Protein AF-A0A4Z1L6R3-F1 (afdb_monomer)

Secondary structure (DSSP, 8-state):
----EEEEEESS-SHHHHHHHHHHHHHTTSS----EEEEEEETTEEEEEEE--SS--BEETTS-S---TTTTTSS----BSSHHHHHHHHHHGGGTTS---TT---SSGGGS-SSS-EEEE-S---GGGEEE-SSSS--EEEE---TT-EEEETTHHHHHHHHHSPTT-HIIIIIGGGTS---HHHHHHHHHHHHHHT--

InterPro domains:
  IPR011009 Protein kinase-like domain superfamily [SSF56112] (15-168)

Foldseek 3Di:
DDDQKAKEKDLPPDPVLVVLQVCCVPVPPVQDAWAWPDWDDDPSIIITITGRDPQFFFAANRQAFQQQLLPNPFPTDGGHNFQQVVLVVLLCGLPPPDDDDPPDDRPCSVVRDRDADWDKALNAPDPVQWDWDPDVVIDTDHGYHSSNIHIHGLCRNLLSNCVPDDVVDCCNPPPCVVPGPHPPVNSVVVNVSSVSNVRD

Sequence (200 aa):
MSINLMIRASDLPDAEAQCLWIIRKNLGDEVPVPEIYGWRVDGDYVFIYMELPQDPFIGSLSRGHLSDIIIESQPPGGLFAIIKQFSECFSSLPWLGFTLASNFKDPWREYLPDDGSIKPTPGDLYRGNIIVSPTTPPRALAIIDWAHCGWFPDYWEYCKAAHTCLYGGKWLNKWFPKFLTPWVEVHGIFAEYTYGMGAF

Structure (mmCIF, N/CA/C/O backbone):
data_AF-A0A4Z1L6R3-F1
#
_entry.id   AF-A0A4Z1L6R3-F1
#
loop_
_atom_site.group_PDB
_atom_site.id
_atom_site.type_symbol
_atom_site.label_atom_id
_atom_site.label_alt_id
_atom_site.label_comp_id
_atom_site.label_asym_id
_atom_site.label_entity_id
_atom_site.label_seq_id
_atom_site.pdbx_PDB_ins_code
_atom_site.Cartn_x
_atom_site.Cartn_y
_atom_site.Cartn_z
_atom_site.occupancy
_atom_site.B_iso_or_equiv
_atom_site.auth_seq_id
_atom_site.auth_comp_id
_atom_site.auth_asym_id
_atom_site.auth_atom_id
_atom_site.pdbx_PDB_model_num
ATOM 1 N N . MET A 1 1 ? 3.637 0.517 25.880 1.00 24.59 1 MET A N 1
ATOM 2 C CA . MET A 1 1 ? 3.046 -0.823 25.702 1.00 24.59 1 MET A CA 1
ATOM 3 C C . MET A 1 1 ? 2.607 -0.885 24.252 1.00 24.59 1 MET A C 1
ATOM 5 O O . MET A 1 1 ? 1.618 -0.252 23.906 1.00 24.59 1 MET A O 1
ATOM 9 N N . SER A 1 2 ? 3.434 -1.462 23.386 1.00 31.36 2 SER A N 1
ATOM 10 C CA . SER A 1 2 ? 3.123 -1.584 21.960 1.00 31.36 2 SER A CA 1
ATOM 11 C C . SER A 1 2 ? 2.082 -2.689 21.818 1.00 31.36 2 SER A C 1
ATOM 13 O O . SER A 1 2 ? 2.294 -3.793 22.313 1.00 31.36 2 SER A O 1
ATOM 15 N N . ILE A 1 3 ? 0.919 -2.372 21.257 1.00 34.56 3 ILE A N 1
ATOM 16 C CA . ILE A 1 3 ? -0.122 -3.367 21.001 1.00 34.56 3 ILE A CA 1
ATOM 17 C C . ILE A 1 3 ? 0.323 -4.135 19.749 1.00 34.56 3 ILE A C 1
ATOM 19 O O . ILE A 1 3 ? 0.199 -3.621 18.645 1.00 34.56 3 ILE A O 1
ATOM 23 N N . ASN A 1 4 ? 0.876 -5.339 19.928 1.00 53.78 4 ASN A N 1
ATOM 24 C CA . ASN A 1 4 ? 1.293 -6.252 18.847 1.00 53.78 4 ASN A CA 1
ATOM 25 C C . ASN A 1 4 ? 0.109 -7.090 18.316 1.00 53.78 4 ASN A C 1
ATOM 27 O O . ASN A 1 4 ? 0.273 -8.264 18.002 1.00 53.78 4 ASN A O 1
ATOM 31 N N . LEU A 1 5 ? -1.097 -6.513 18.293 1.00 47.38 5 LEU A N 1
ATOM 32 C CA . LEU A 1 5 ? -2.336 -7.203 17.939 1.00 47.38 5 LEU A CA 1
ATOM 33 C C . LEU A 1 5 ? -2.928 -6.585 16.677 1.00 47.38 5 LEU A C 1
ATOM 35 O O . LEU A 1 5 ? -3.283 -5.405 16.679 1.00 47.38 5 LEU A O 1
ATOM 39 N N . MET A 1 6 ? -3.079 -7.394 15.634 1.00 61.78 6 MET A N 1
ATOM 40 C CA . MET A 1 6 ? -3.745 -7.002 14.394 1.00 61.78 6 MET A CA 1
ATOM 41 C C . MET A 1 6 ? -5.110 -7.683 14.271 1.00 61.78 6 MET A C 1
ATOM 43 O O . MET A 1 6 ? -5.266 -8.817 14.723 1.00 61.78 6 MET A O 1
ATOM 47 N N . ILE A 1 7 ? -6.088 -6.983 13.680 1.00 55.09 7 ILE A N 1
ATOM 48 C CA . ILE A 1 7 ? -7.457 -7.471 13.468 1.00 55.09 7 ILE A CA 1
ATOM 49 C C . ILE A 1 7 ? -7.789 -7.383 11.980 1.00 55.09 7 ILE A C 1
ATOM 51 O O . ILE A 1 7 ? -7.945 -6.282 11.462 1.00 55.09 7 ILE A O 1
ATOM 55 N N . ARG A 1 8 ? -7.950 -8.522 11.301 1.00 62.84 8 ARG A N 1
ATOM 56 C CA . ARG A 1 8 ? -8.383 -8.563 9.893 1.00 62.84 8 ARG A CA 1
ATOM 57 C C . ARG A 1 8 ? -9.828 -9.027 9.779 1.00 62.84 8 ARG A C 1
ATOM 59 O O . ARG A 1 8 ? -10.172 -10.025 10.403 1.00 62.84 8 ARG A O 1
ATOM 66 N N . ALA A 1 9 ? -10.624 -8.309 8.984 1.00 53.28 9 ALA A N 1
ATOM 67 C CA . ALA A 1 9 ? -11.939 -8.740 8.514 1.00 53.28 9 ALA A CA 1
ATOM 68 C C . ALA A 1 9 ? -11.778 -9.414 7.139 1.00 53.28 9 ALA A C 1
ATOM 70 O O . ALA A 1 9 ? -11.001 -8.930 6.317 1.00 53.28 9 ALA A O 1
ATOM 71 N N . SER A 1 10 ? -12.441 -10.549 6.924 1.00 56.38 10 SER A N 1
ATOM 72 C CA . SER A 1 10 ? -12.326 -11.376 5.715 1.00 56.38 10 SER A CA 1
ATOM 73 C C . SER A 1 10 ? -13.699 -11.895 5.292 1.00 56.38 10 SER A C 1
ATOM 75 O O . SER A 1 10 ? -14.422 -12.412 6.145 1.00 56.38 10 SER A O 1
ATOM 77 N N . ASP A 1 11 ? -13.997 -11.815 3.989 1.00 51.59 11 ASP A N 1
ATOM 78 C CA . ASP A 1 11 ? -15.176 -12.429 3.351 1.00 51.59 11 ASP A CA 1
ATOM 79 C C . ASP A 1 11 ? -14.989 -13.934 3.105 1.00 51.59 11 ASP A C 1
ATOM 81 O O . ASP A 1 11 ? -15.952 -14.661 2.862 1.00 51.59 11 ASP A O 1
ATOM 85 N N . LEU A 1 12 ? -13.742 -14.424 3.151 1.00 54.41 12 LEU A N 1
ATOM 86 C CA . LEU A 1 12 ? -13.460 -15.855 3.156 1.00 54.41 12 LEU A CA 1
ATOM 87 C C . LEU A 1 12 ? -13.707 -16.370 4.578 1.00 54.41 12 LEU A C 1
ATOM 89 O O . LEU A 1 12 ? -12.96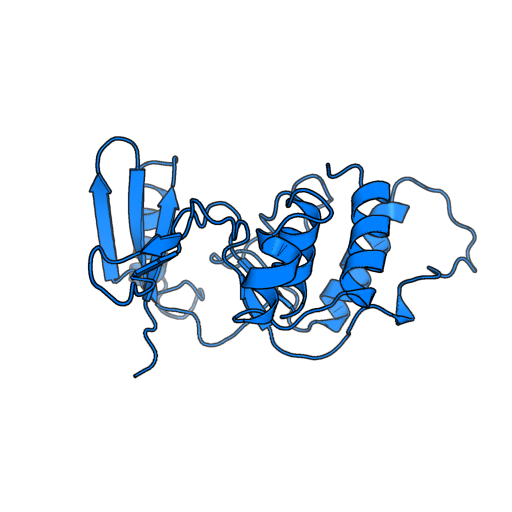5 -15.992 5.498 1.00 54.41 12 LEU A O 1
ATOM 93 N N . PRO A 1 13 ? -14.737 -17.206 4.786 1.00 50.41 13 PRO A N 1
ATOM 94 C CA . PRO A 1 13 ? -15.014 -17.739 6.098 1.00 50.41 13 PRO A CA 1
ATOM 95 C C . PRO A 1 13 ? -13.901 -18.736 6.427 1.00 50.41 13 PRO A C 1
ATOM 97 O O . PRO A 1 13 ? -13.499 -19.523 5.572 1.00 50.41 13 PRO A O 1
ATOM 100 N N . ASP A 1 14 ? -13.371 -18.616 7.650 1.00 57.53 14 ASP A N 1
ATOM 101 C CA . ASP A 1 14 ? -12.616 -19.590 8.453 1.00 57.53 14 ASP A CA 1
ATOM 102 C C . ASP A 1 14 ? -11.346 -20.271 7.884 1.00 57.53 14 ASP A C 1
ATOM 104 O O . ASP A 1 14 ? -10.393 -20.477 8.640 1.00 57.53 14 ASP A O 1
ATOM 108 N N . ALA A 1 15 ? -11.250 -20.533 6.584 1.00 57.25 15 ALA A N 1
ATOM 109 C CA . ALA A 1 15 ? -10.167 -21.260 5.937 1.00 57.25 15 ALA A CA 1
ATOM 110 C C . ALA A 1 15 ? -8.809 -20.551 6.031 1.00 57.25 15 ALA A C 1
ATOM 112 O O . ALA A 1 15 ? -7.802 -21.212 6.259 1.00 57.25 15 ALA A O 1
ATOM 113 N N . GLU A 1 16 ? -8.739 -19.223 5.899 1.00 60.81 16 GLU A N 1
ATOM 114 C CA . GLU A 1 16 ? -7.451 -18.514 5.971 1.00 60.81 16 GLU A CA 1
ATOM 115 C C . GLU A 1 16 ? -6.878 -18.519 7.399 1.00 60.81 16 GLU A C 1
ATOM 117 O O . GLU A 1 16 ? -5.711 -18.858 7.599 1.00 60.81 16 GLU A O 1
ATOM 122 N N . ALA A 1 17 ? -7.715 -18.238 8.406 1.00 64.19 17 ALA A N 1
ATOM 123 C CA . ALA A 1 17 ? -7.328 -18.313 9.816 1.00 64.19 17 ALA A CA 1
ATOM 124 C C . ALA A 1 17 ? -6.905 -19.738 10.207 1.00 64.19 17 ALA A C 1
ATOM 126 O O . ALA A 1 17 ? -5.883 -19.926 10.869 1.00 64.19 17 ALA A O 1
ATOM 127 N N . GLN A 1 18 ? -7.664 -20.745 9.761 1.00 65.38 18 GLN A N 1
ATOM 128 C CA . GLN A 1 18 ? -7.343 -22.155 9.970 1.00 65.38 18 GLN A CA 1
ATOM 129 C C . GLN A 1 18 ? -6.047 -22.549 9.258 1.00 65.38 18 GLN A C 1
ATOM 131 O O . GLN A 1 18 ? -5.223 -23.220 9.868 1.00 65.38 18 GLN A O 1
ATOM 136 N N . CYS A 1 19 ? -5.821 -22.114 8.016 1.00 60.81 19 CYS A N 1
ATOM 137 C CA . CYS A 1 19 ? -4.585 -22.370 7.278 1.00 60.81 19 CYS A CA 1
ATOM 138 C C . CYS A 1 19 ? -3.372 -21.792 8.008 1.00 60.81 19 CYS A C 1
ATOM 140 O O . CYS A 1 19 ? -2.423 -22.527 8.268 1.00 60.81 19 CYS A O 1
ATOM 142 N N . LEU A 1 20 ? -3.414 -20.514 8.399 1.00 65.50 20 LEU A N 1
ATOM 143 C CA . LEU A 1 20 ? -2.324 -19.878 9.147 1.00 65.50 20 LEU A CA 1
ATOM 144 C C . LEU A 1 20 ? -2.074 -20.589 10.484 1.00 65.50 20 LEU A C 1
ATOM 146 O O . LEU A 1 20 ? -0.928 -20.889 10.824 1.00 65.50 20 LEU A O 1
ATOM 150 N N . TRP A 1 21 ? -3.140 -20.941 11.206 1.00 67.50 21 TRP A N 1
ATOM 151 C CA . TRP A 1 21 ? -3.039 -21.678 12.464 1.00 67.50 21 TRP A CA 1
ATOM 152 C C . TRP A 1 21 ? -2.467 -23.095 12.281 1.00 67.50 21 TRP A C 1
ATOM 154 O O . TRP A 1 21 ? -1.601 -23.510 13.049 1.00 67.50 21 TRP A O 1
ATOM 164 N N . ILE A 1 22 ? -2.895 -23.835 11.252 1.00 65.94 22 ILE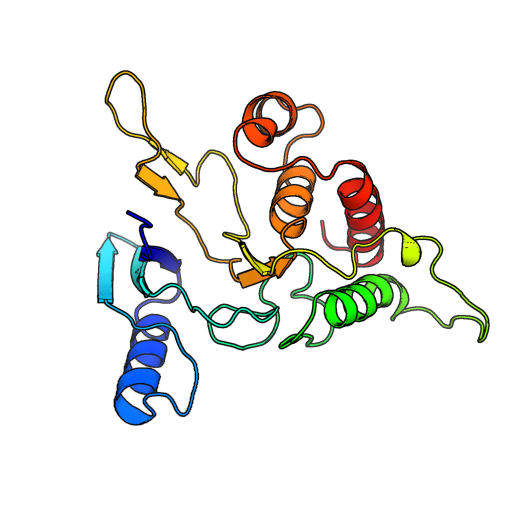 A N 1
ATOM 165 C CA . ILE A 1 22 ? -2.393 -25.177 10.913 1.00 65.94 22 ILE A CA 1
ATOM 166 C C . ILE A 1 22 ? -0.920 -25.112 10.510 1.00 65.94 22 ILE A C 1
ATOM 168 O O . ILE A 1 22 ? -0.143 -25.946 10.974 1.00 65.94 22 ILE A O 1
ATOM 172 N N . ILE A 1 23 ? -0.526 -24.136 9.687 1.00 56.53 23 ILE A N 1
ATOM 173 C CA . ILE A 1 23 ? 0.869 -23.927 9.282 1.00 56.53 23 ILE A CA 1
ATOM 174 C C . ILE A 1 23 ? 1.725 -23.683 10.523 1.00 56.53 23 ILE A C 1
ATOM 176 O O . ILE A 1 23 ? 2.679 -24.422 10.747 1.00 56.53 23 ILE A O 1
ATOM 180 N N . ARG A 1 24 ? 1.340 -22.738 11.391 1.00 65.94 24 ARG A N 1
ATOM 181 C CA . ARG A 1 24 ? 2.085 -22.452 12.627 1.00 65.94 24 ARG A CA 1
ATOM 182 C C . ARG A 1 24 ? 2.162 -23.670 13.548 1.00 65.94 24 ARG A C 1
ATOM 184 O O . ARG A 1 24 ? 3.214 -23.962 14.105 1.00 65.94 24 ARG A O 1
ATOM 191 N N . LYS A 1 25 ? 1.064 -24.416 13.686 1.00 70.75 25 LYS A N 1
ATOM 192 C CA . LYS A 1 25 ? 0.984 -25.594 14.561 1.00 70.75 25 LYS A CA 1
ATOM 193 C C . LYS A 1 25 ? 1.833 -26.772 14.078 1.00 70.75 25 LYS A C 1
ATOM 195 O O . LYS A 1 25 ? 2.368 -27.494 14.913 1.00 70.75 25 LYS A O 1
ATOM 200 N N . ASN A 1 26 ? 1.908 -27.005 12.767 1.00 68.19 26 ASN A N 1
ATOM 201 C CA . ASN A 1 26 ? 2.575 -28.187 12.208 1.00 68.19 26 ASN A CA 1
ATOM 202 C C . ASN A 1 26 ? 3.993 -27.907 11.705 1.00 68.19 26 ASN A C 1
ATOM 204 O O . ASN A 1 26 ? 4.814 -28.817 11.724 1.00 68.19 26 ASN A O 1
ATOM 208 N N . LEU A 1 27 ? 4.272 -26.681 11.256 1.00 59.44 27 LEU A N 1
ATOM 209 C CA . LEU A 1 27 ? 5.557 -26.279 10.673 1.00 59.44 27 LEU A CA 1
ATOM 210 C C . LEU A 1 27 ? 6.339 -25.307 11.573 1.00 59.44 27 LEU A C 1
ATOM 212 O O . LEU A 1 27 ? 7.491 -24.999 11.286 1.00 59.44 27 LEU A O 1
ATOM 216 N N . GLY A 1 28 ? 5.750 -24.837 12.678 1.00 63.78 28 GLY A N 1
ATOM 217 C CA . GLY A 1 28 ? 6.443 -24.019 13.673 1.00 63.78 28 GLY A CA 1
ATOM 218 C C . GLY A 1 28 ? 7.071 -22.761 13.071 1.00 63.78 28 GLY A C 1
ATOM 219 O O . GLY A 1 28 ? 6.387 -21.955 12.438 1.00 63.78 28 GLY A O 1
ATOM 220 N N . ASP A 1 29 ? 8.375 -22.599 13.294 1.00 66.88 29 ASP A N 1
ATOM 221 C CA . ASP A 1 29 ? 9.184 -21.492 12.772 1.00 66.88 29 ASP A CA 1
ATOM 222 C C . ASP A 1 29 ? 9.819 -21.787 11.399 1.00 66.88 29 ASP A C 1
ATOM 224 O O . ASP A 1 29 ? 10.477 -20.912 10.840 1.00 66.88 29 ASP A O 1
ATOM 228 N N . GLU A 1 30 ? 9.626 -22.982 10.823 1.00 57.62 30 GLU A N 1
ATOM 229 C CA . GLU A 1 30 ? 10.160 -23.312 9.489 1.00 57.62 30 GLU A CA 1
ATOM 230 C C . GLU A 1 30 ? 9.479 -22.501 8.378 1.00 57.62 30 GLU A C 1
ATOM 232 O O . GLU A 1 30 ? 10.088 -22.213 7.346 1.00 57.62 30 GLU A O 1
ATOM 237 N N . VAL A 1 31 ? 8.220 -22.105 8.599 1.00 48.81 31 VAL A N 1
ATOM 238 C CA . VAL A 1 31 ? 7.454 -21.226 7.710 1.00 48.81 31 VAL A CA 1
ATOM 239 C C . VAL A 1 31 ? 7.039 -19.984 8.496 1.00 48.81 31 VAL A C 1
ATOM 241 O O . VAL A 1 31 ? 6.302 -20.111 9.477 1.00 48.81 31 VAL A O 1
ATOM 244 N N . PRO A 1 32 ? 7.457 -18.770 8.097 1.00 53.22 32 PRO A N 1
ATOM 245 C CA . PRO A 1 32 ? 7.258 -17.608 8.944 1.00 53.22 32 PRO A CA 1
ATOM 246 C C . PRO A 1 32 ? 5.865 -17.005 8.725 1.00 53.22 32 PRO A C 1
ATOM 248 O O . PRO A 1 32 ? 5.667 -16.112 7.903 1.00 53.22 32 PRO A O 1
ATOM 251 N N . VAL A 1 33 ? 4.893 -17.507 9.483 1.00 58.31 33 VAL A N 1
ATOM 252 C CA . VAL A 1 33 ? 3.515 -16.997 9.546 1.00 58.31 33 VAL A CA 1
ATOM 253 C C . VAL A 1 33 ? 3.241 -16.346 10.906 1.00 58.31 33 VAL A C 1
ATOM 255 O O . VAL A 1 33 ? 3.810 -16.788 11.907 1.00 58.31 33 VAL A O 1
ATOM 258 N N . PRO A 1 34 ? 2.383 -15.310 10.975 1.00 66.19 34 PRO A N 1
ATOM 259 C CA . PRO A 1 34 ? 2.011 -14.697 12.249 1.00 66.19 34 PRO A CA 1
ATOM 260 C C . PRO A 1 34 ? 1.287 -15.695 13.162 1.00 66.19 34 PRO A C 1
ATOM 262 O O . PRO A 1 34 ? 0.481 -16.507 12.699 1.00 66.19 34 PRO A O 1
ATOM 265 N N . GLU A 1 35 ? 1.542 -15.630 14.471 1.00 73.94 35 GLU A N 1
ATOM 266 C CA . GLU A 1 35 ? 0.784 -16.411 15.449 1.00 73.94 35 GLU A CA 1
ATOM 267 C C . GLU A 1 35 ? -0.671 -15.930 15.509 1.00 73.94 35 GLU A C 1
ATOM 269 O O . GLU A 1 35 ? -0.936 -14.754 15.738 1.00 73.94 35 GLU A O 1
ATOM 274 N N . ILE A 1 36 ? -1.630 -16.841 15.339 1.00 75.75 36 ILE A N 1
ATOM 275 C CA . ILE A 1 36 ? -3.055 -16.536 15.499 1.00 75.75 36 ILE A CA 1
ATOM 276 C C . ILE A 1 36 ? -3.441 -16.709 16.972 1.00 75.75 36 ILE A C 1
ATOM 278 O O . ILE A 1 36 ? -3.456 -17.826 17.486 1.00 75.75 36 ILE A O 1
ATOM 282 N N . TYR A 1 37 ? -3.813 -15.616 17.638 1.00 78.44 37 TYR A N 1
ATOM 283 C CA . TYR A 1 37 ? -4.314 -15.616 19.018 1.00 78.44 37 TYR A CA 1
ATOM 284 C C . TYR A 1 37 ? -5.784 -16.039 19.121 1.00 78.44 37 TYR A C 1
ATOM 286 O O . TYR A 1 37 ? -6.238 -16.476 20.177 1.00 78.44 37 TYR A O 1
ATOM 294 N N . GLY A 1 38 ? -6.542 -15.911 18.031 1.00 76.75 38 GLY A N 1
ATOM 295 C CA . GLY A 1 38 ? -7.922 -16.373 17.940 1.00 76.75 38 GLY A CA 1
ATOM 296 C C . GLY A 1 38 ? -8.660 -15.754 16.762 1.00 76.75 38 GLY A C 1
ATOM 297 O O . GLY A 1 38 ? -8.115 -14.928 16.034 1.00 76.75 38 GLY A O 1
ATOM 298 N N . TRP A 1 39 ? -9.924 -16.121 16.587 1.00 81.31 39 TRP A N 1
ATOM 299 C CA . TRP A 1 39 ? -10.819 -15.449 15.650 1.00 81.31 39 TRP A CA 1
ATOM 300 C C . TRP A 1 39 ? -12.241 -15.384 16.205 1.00 81.31 39 TRP A C 1
ATOM 302 O O . TRP A 1 39 ? -12.620 -16.161 17.083 1.00 81.31 39 TRP A O 1
ATOM 312 N N . ARG A 1 40 ? -13.031 -14.440 15.700 1.00 79.19 40 ARG A N 1
ATOM 313 C CA . ARG A 1 40 ? -14.447 -14.280 16.033 1.00 79.19 40 ARG A CA 1
ATOM 314 C C . ARG A 1 40 ? -15.253 -14.111 14.755 1.00 79.19 40 ARG A C 1
ATOM 316 O O . ARG A 1 40 ? -14.833 -13.385 13.867 1.00 79.19 40 ARG A O 1
ATOM 323 N N . VAL A 1 41 ? -16.419 -14.743 14.694 1.00 78.50 41 VAL A N 1
ATOM 324 C CA . VAL A 1 41 ? -17.407 -14.519 13.631 1.00 78.50 41 VAL A CA 1
ATOM 325 C C . VAL A 1 41 ? -18.480 -13.571 14.165 1.00 78.50 41 VAL A C 1
ATOM 327 O O . VAL A 1 41 ? -18.978 -13.779 15.276 1.00 78.50 41 VAL A O 1
ATOM 330 N N . ASP A 1 42 ? -18.803 -12.522 13.413 1.00 72.62 42 ASP A N 1
ATOM 331 C CA . ASP A 1 42 ? -19.902 -11.599 13.714 1.00 72.62 42 ASP A CA 1
ATOM 332 C C . ASP A 1 42 ? -20.638 -11.232 12.417 1.00 72.62 42 ASP A C 1
ATOM 334 O O . ASP A 1 42 ? -20.134 -10.467 11.592 1.00 72.62 42 ASP A O 1
ATOM 338 N N . GLY A 1 43 ? -21.815 -11.830 12.211 1.00 77.94 43 GLY A N 1
ATOM 339 C CA . GLY A 1 43 ? -22.524 -11.764 10.932 1.00 77.94 43 GLY A CA 1
ATOM 340 C C . GLY A 1 43 ? -21.718 -12.419 9.808 1.00 77.94 43 GLY A C 1
ATOM 341 O O . GLY A 1 43 ? -21.261 -13.552 9.961 1.00 77.94 43 GLY A O 1
ATOM 342 N N . ASP A 1 44 ? -21.534 -11.684 8.712 1.00 70.06 44 ASP A N 1
ATOM 343 C CA . ASP A 1 44 ? -20.778 -12.127 7.533 1.00 70.06 44 ASP A CA 1
ATOM 344 C C . ASP A 1 44 ? -19.260 -11.891 7.662 1.00 70.06 44 ASP A C 1
ATOM 346 O O . ASP A 1 44 ? -18.497 -12.268 6.778 1.00 70.06 44 ASP A O 1
ATOM 350 N N . TYR A 1 45 ? -18.797 -11.293 8.767 1.00 60.38 45 TYR A N 1
ATOM 351 C CA . TYR A 1 45 ? -17.391 -10.940 8.960 1.00 60.38 45 TYR A CA 1
ATOM 352 C C . TYR A 1 45 ? -16.668 -11.909 9.898 1.00 60.38 45 TYR A C 1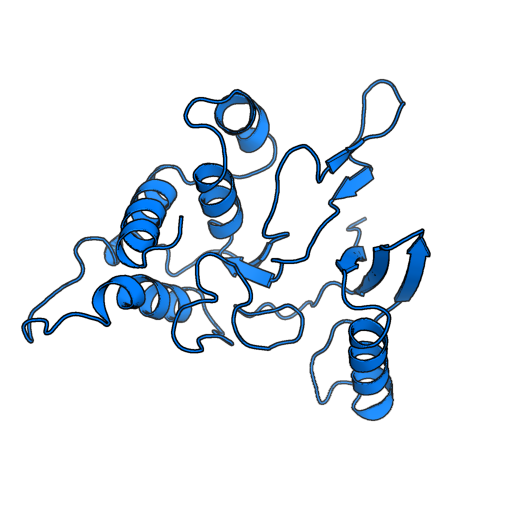
ATOM 354 O O . TYR A 1 45 ? -17.126 -12.205 11.008 1.00 60.38 45 TYR A O 1
ATOM 362 N N . VAL A 1 46 ? -15.468 -12.332 9.492 1.00 67.75 46 VAL A N 1
ATOM 363 C CA . VAL A 1 46 ? -14.518 -13.054 10.351 1.00 67.75 46 VAL A CA 1
ATOM 364 C C . VAL A 1 46 ? -13.401 -12.119 10.794 1.00 67.75 46 VAL A C 1
ATOM 366 O O . VAL A 1 46 ? -12.658 -11.611 9.964 1.00 67.75 46 VAL A O 1
ATOM 369 N N . PHE A 1 47 ? -13.254 -11.930 12.105 1.00 69.94 47 PHE A N 1
ATOM 370 C CA . PHE A 1 47 ? -12.181 -11.168 12.739 1.00 69.94 47 PHE A CA 1
ATOM 371 C C . PHE A 1 47 ? -11.053 -12.101 13.160 1.00 69.94 47 PHE A C 1
ATOM 373 O O . PHE A 1 47 ? -11.282 -12.979 13.987 1.00 69.94 47 PHE A O 1
ATOM 380 N N . ILE A 1 48 ? -9.840 -11.894 12.652 1.00 71.94 48 ILE A N 1
ATOM 381 C CA . ILE A 1 48 ? -8.652 -12.685 13.011 1.00 71.94 48 ILE A CA 1
ATOM 382 C C . ILE A 1 48 ? -7.739 -11.851 13.907 1.00 71.94 48 ILE A C 1
ATOM 384 O O . ILE A 1 48 ? -7.333 -10.764 13.510 1.00 71.94 48 ILE A O 1
ATOM 388 N N . TYR A 1 49 ? -7.405 -12.373 15.087 1.00 75.19 49 TYR A N 1
ATOM 389 C CA . TYR A 1 49 ? -6.473 -11.789 16.050 1.00 75.19 49 TYR A CA 1
ATOM 390 C C . TYR A 1 49 ? -5.114 -12.456 15.900 1.00 75.19 49 TYR A C 1
ATOM 392 O O . TYR A 1 49 ? -5.012 -13.666 16.102 1.00 75.19 49 TYR A O 1
ATOM 400 N N . MET A 1 50 ? -4.070 -11.695 15.577 1.00 73.31 50 MET A N 1
ATOM 401 C CA . MET A 1 50 ? -2.746 -12.281 15.361 1.00 73.31 50 MET A CA 1
ATOM 402 C C . MET A 1 50 ? -1.575 -11.384 15.747 1.00 73.31 50 MET A C 1
ATOM 404 O O . MET A 1 50 ? -1.728 -10.164 15.870 1.00 73.31 50 MET A O 1
ATOM 408 N N . GLU A 1 51 ? -0.427 -12.030 15.949 1.00 73.31 51 GLU A N 1
ATOM 409 C CA . GLU A 1 51 ? 0.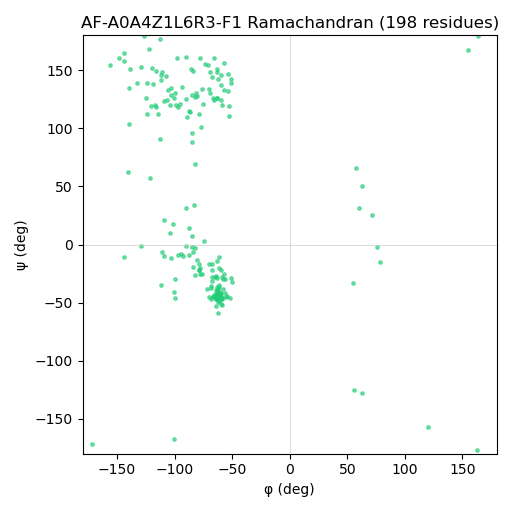876 -11.422 16.188 1.00 73.31 51 GLU A CA 1
ATOM 410 C C . GLU A 1 51 ? 1.281 -10.542 15.009 1.00 73.31 51 GLU A C 1
ATOM 412 O O . GLU A 1 51 ? 1.008 -10.855 13.848 1.00 73.31 51 GLU A O 1
ATOM 417 N N . LEU A 1 52 ? 1.985 -9.454 15.317 1.00 69.00 52 LEU A N 1
ATOM 418 C CA . LEU A 1 52 ? 2.684 -8.660 14.321 1.00 69.00 52 LEU A CA 1
ATOM 419 C C . LEU A 1 52 ? 4.109 -9.212 14.081 1.00 69.00 52 LEU A C 1
ATOM 421 O O . LEU A 1 52 ? 4.936 -9.126 14.997 1.00 69.00 52 LEU A O 1
ATOM 425 N N . PRO A 1 53 ? 4.421 -9.733 12.873 1.00 65.00 53 PRO A N 1
ATOM 426 C CA . PRO A 1 53 ? 5.753 -10.235 12.531 1.00 65.00 53 PRO A CA 1
ATOM 427 C C . PRO A 1 53 ? 6.881 -9.237 12.836 1.00 65.00 53 PRO A C 1
ATOM 429 O O . PRO A 1 53 ? 6.752 -8.045 12.571 1.00 65.00 53 PRO A O 1
ATOM 432 N N . GLN A 1 54 ? 8.000 -9.731 13.373 1.00 66.50 54 GLN A N 1
ATOM 433 C CA . GLN A 1 54 ? 9.170 -8.911 13.742 1.00 66.50 54 GLN A CA 1
ATOM 434 C C . GLN A 1 54 ? 10.237 -8.810 12.637 1.00 66.50 54 GLN A C 1
ATOM 436 O O . GLN A 1 54 ? 11.163 -8.013 12.759 1.00 66.50 54 GLN A O 1
ATOM 441 N N . ASP A 1 55 ? 10.117 -9.610 11.574 1.00 71.50 55 ASP A N 1
ATOM 442 C CA . ASP A 1 55 ? 11.037 -9.653 10.431 1.00 71.50 55 ASP A CA 1
ATOM 443 C C . ASP A 1 55 ? 10.317 -9.139 9.171 1.00 71.50 55 ASP A C 1
ATOM 445 O O . ASP A 1 55 ? 9.607 -9.908 8.508 1.00 71.50 55 ASP A O 1
ATOM 449 N N . PRO A 1 56 ? 10.392 -7.827 8.895 1.00 70.56 56 PRO A N 1
ATOM 450 C CA . PRO A 1 56 ? 9.598 -7.206 7.852 1.00 70.56 56 PRO A CA 1
ATOM 451 C C . PRO A 1 56 ? 10.229 -7.431 6.468 1.00 70.56 56 PRO A C 1
ATOM 453 O O . PRO A 1 56 ? 11.388 -7.113 6.224 1.00 70.56 56 PRO A O 1
ATOM 456 N N . PHE A 1 57 ? 9.426 -7.937 5.540 1.00 83.50 57 PHE A N 1
ATOM 457 C CA . PHE A 1 57 ? 9.709 -8.074 4.103 1.00 83.50 57 PHE A CA 1
ATOM 458 C C . PHE A 1 57 ? 8.618 -7.324 3.339 1.00 83.50 57 PHE A C 1
ATOM 460 O O . PHE A 1 57 ? 7.619 -6.980 3.943 1.00 83.50 57 PHE A O 1
ATOM 467 N N . ILE A 1 58 ? 8.738 -7.087 2.035 1.00 86.81 58 ILE A N 1
ATOM 468 C CA . ILE A 1 58 ? 7.648 -6.478 1.255 1.00 86.81 58 ILE A CA 1
ATOM 469 C C . ILE A 1 58 ? 6.846 -7.576 0.548 1.00 86.81 58 ILE A C 1
ATOM 471 O O . ILE A 1 58 ? 7.396 -8.336 -0.257 1.00 86.81 58 ILE A O 1
ATOM 475 N N . GLY A 1 59 ? 5.557 -7.683 0.871 1.00 84.12 59 GLY A N 1
ATOM 476 C CA . GLY A 1 59 ? 4.674 -8.765 0.422 1.00 84.12 59 GLY A CA 1
ATOM 477 C C . GLY A 1 59 ? 3.391 -8.882 1.251 1.00 84.12 59 GLY A C 1
ATOM 478 O O . GLY A 1 59 ? 3.154 -8.086 2.163 1.00 84.12 59 GLY A O 1
ATOM 479 N N . SER A 1 60 ? 2.555 -9.882 0.953 1.00 79.50 60 SER A N 1
ATOM 480 C CA . SER A 1 60 ? 1.357 -10.139 1.766 1.00 79.50 60 SER A CA 1
ATOM 481 C C . SER A 1 60 ? 1.724 -10.579 3.184 1.00 79.50 60 SER A C 1
ATOM 483 O O . SER A 1 60 ? 2.815 -11.091 3.435 1.00 79.50 60 SER A O 1
ATOM 485 N N . LEU A 1 61 ? 0.784 -10.463 4.123 1.00 72.94 61 LEU A N 1
ATOM 486 C CA . LEU A 1 61 ? 0.985 -10.922 5.504 1.00 72.94 61 LEU A CA 1
ATOM 487 C C . LEU A 1 61 ? 1.366 -12.404 5.627 1.00 72.94 61 LEU A C 1
ATOM 489 O O . LEU A 1 61 ? 2.052 -12.787 6.571 1.00 72.94 61 LEU A O 1
ATOM 493 N N . SER A 1 62 ? 0.918 -13.230 4.683 1.00 68.31 62 SER A N 1
ATOM 494 C CA . SER A 1 62 ? 1.191 -14.665 4.622 1.00 68.31 62 SER A CA 1
ATOM 495 C C . SER A 1 62 ? 2.493 -15.008 3.887 1.00 68.31 62 SER A C 1
ATOM 497 O O . SER A 1 62 ? 2.700 -16.172 3.551 1.00 68.31 62 SER A O 1
ATOM 499 N N . ARG A 1 63 ? 3.374 -14.023 3.636 1.00 70.44 63 ARG A N 1
ATOM 500 C CA . ARG A 1 63 ? 4.617 -14.189 2.854 1.00 70.44 63 ARG A CA 1
ATOM 501 C C . ARG A 1 63 ? 4.377 -14.644 1.413 1.00 70.44 63 ARG A C 1
ATOM 503 O O . ARG A 1 63 ? 5.194 -15.344 0.822 1.00 70.44 63 ARG A O 1
ATOM 510 N N . GLY A 1 64 ? 3.251 -14.235 0.844 1.00 69.50 64 GLY A N 1
ATOM 511 C CA . GLY A 1 64 ? 2.901 -14.470 -0.549 1.00 69.50 64 GLY A CA 1
ATOM 512 C C . GLY A 1 64 ? 3.150 -13.256 -1.441 1.00 69.50 64 GLY A C 1
ATOM 513 O O . GLY A 1 64 ? 3.789 -12.271 -1.054 1.00 69.50 64 GLY A O 1
ATOM 514 N N . HIS A 1 65 ? 2.604 -13.344 -2.653 1.00 71.69 65 HIS A N 1
ATOM 515 C CA . HIS A 1 65 ? 2.570 -12.247 -3.616 1.00 71.69 65 HIS A CA 1
ATOM 516 C C . HIS A 1 65 ? 1.873 -11.015 -3.041 1.00 71.69 65 HIS A C 1
ATOM 518 O O . HIS A 1 65 ? 1.054 -11.111 -2.128 1.00 71.69 65 HIS A O 1
ATOM 524 N N . LEU A 1 66 ? 2.203 -9.856 -3.595 1.00 77.44 66 LEU A N 1
ATOM 525 C CA . LEU A 1 66 ? 1.562 -8.598 -3.239 1.00 77.44 66 LEU A CA 1
ATOM 526 C C . LEU A 1 66 ? 0.053 -8.676 -3.524 1.00 77.44 66 LEU A C 1
ATOM 528 O O . LEU A 1 66 ? -0.348 -8.979 -4.643 1.00 77.44 66 LEU A O 1
ATOM 532 N N . SER A 1 67 ? -0.772 -8.407 -2.511 1.00 71.44 67 SER A N 1
ATOM 533 C CA . SER A 1 67 ? -2.244 -8.458 -2.580 1.00 71.44 67 SER A CA 1
ATOM 534 C C . SER A 1 67 ? -2.890 -7.069 -2.525 1.00 71.44 67 SER A C 1
ATOM 536 O O . SER A 1 67 ? -4.042 -6.916 -2.121 1.00 71.44 67 SER A O 1
ATOM 538 N N . ASP A 1 68 ? -2.122 -6.034 -2.859 1.00 80.44 68 ASP A N 1
ATOM 539 C CA . ASP A 1 68 ? -2.623 -4.667 -2.914 1.00 80.44 68 ASP A CA 1
ATOM 540 C C . ASP A 1 68 ? -3.265 -4.419 -4.283 1.00 80.44 68 ASP A C 1
ATOM 542 O O . ASP A 1 68 ? -2.624 -4.655 -5.305 1.00 80.44 68 ASP A O 1
ATOM 546 N N . ILE A 1 69 ? -4.504 -3.915 -4.300 1.00 80.88 69 ILE A N 1
ATOM 547 C CA . ILE A 1 69 ? -5.290 -3.641 -5.515 1.00 80.88 69 ILE A CA 1
ATOM 548 C C . ILE A 1 69 ? -4.542 -2.815 -6.571 1.00 80.88 69 ILE A C 1
ATOM 550 O O . ILE A 1 69 ? -4.760 -2.974 -7.767 1.00 80.88 69 ILE A O 1
ATOM 554 N N . ILE A 1 70 ? -3.604 -1.968 -6.139 1.00 85.50 70 ILE A N 1
ATOM 555 C CA . ILE A 1 70 ? -2.785 -1.147 -7.034 1.00 85.50 70 ILE A CA 1
ATOM 556 C C . ILE A 1 70 ? -1.862 -1.999 -7.925 1.00 85.50 70 ILE A C 1
ATOM 558 O O . ILE A 1 70 ? -1.496 -1.583 -9.023 1.00 85.50 70 ILE A O 1
ATOM 562 N N . ILE A 1 71 ? -1.475 -3.186 -7.458 1.00 84.44 71 ILE A N 1
ATOM 563 C CA . ILE A 1 71 ? -0.488 -4.071 -8.093 1.00 84.44 71 ILE A CA 1
ATOM 564 C C . ILE A 1 71 ? -0.987 -5.513 -8.272 1.00 84.44 71 ILE A C 1
ATOM 566 O O . ILE A 1 71 ? -0.270 -6.324 -8.849 1.00 84.44 71 ILE A O 1
ATOM 570 N N . GLU A 1 72 ? -2.206 -5.847 -7.838 1.00 78.75 72 GLU A N 1
ATOM 571 C CA . GLU A 1 72 ? -2.764 -7.210 -7.908 1.00 78.75 72 GLU A CA 1
ATOM 572 C C . GLU A 1 72 ? -2.942 -7.728 -9.344 1.00 78.75 72 GLU A C 1
ATOM 574 O O . GLU A 1 72 ? -2.873 -8.930 -9.589 1.00 78.75 72 GLU A O 1
ATOM 579 N N . SER A 1 73 ? -3.164 -6.817 -10.297 1.00 76.75 73 SER A N 1
ATOM 580 C CA . SER A 1 73 ? -3.349 -7.126 -11.720 1.00 76.75 73 SER A CA 1
ATOM 581 C C . SER A 1 73 ? -2.030 -7.284 -12.480 1.00 76.75 73 SER A C 1
ATOM 583 O O . SER A 1 73 ? -2.030 -7.643 -13.659 1.00 76.75 73 SER A O 1
ATOM 585 N N . GLN A 1 74 ? -0.907 -7.004 -11.819 1.00 82.44 74 GLN A N 1
ATOM 586 C CA . GLN A 1 74 ? 0.423 -7.028 -12.411 1.00 82.44 74 GLN A CA 1
ATOM 587 C C . GLN A 1 74 ? 1.051 -8.421 -12.270 1.00 82.44 74 GLN A C 1
ATOM 589 O O . GLN A 1 74 ? 0.593 -9.230 -11.456 1.00 82.44 74 GLN A O 1
ATOM 594 N N . PRO A 1 75 ? 2.091 -8.755 -13.063 1.00 77.56 75 PRO A N 1
ATOM 595 C CA . PRO A 1 75 ? 2.769 -10.035 -12.925 1.00 77.56 75 PRO A CA 1
ATOM 596 C C . PRO A 1 75 ? 3.181 -10.290 -11.472 1.00 77.56 75 PRO A C 1
ATOM 598 O O . PRO A 1 75 ? 3.594 -9.345 -10.794 1.00 77.56 75 PRO A O 1
ATOM 601 N N . PRO A 1 76 ? 3.091 -11.546 -10.996 1.00 63.69 76 PRO A N 1
ATOM 602 C CA . PRO A 1 76 ? 3.379 -11.880 -9.612 1.00 63.69 76 PRO A CA 1
ATOM 603 C C . PRO A 1 76 ? 4.754 -11.347 -9.194 1.00 63.69 76 PRO A C 1
ATOM 605 O O . PRO A 1 76 ? 5.794 -11.828 -9.641 1.00 63.69 76 PRO A O 1
ATOM 608 N N . GLY A 1 77 ? 4.728 -10.340 -8.324 1.00 64.94 77 GLY A N 1
ATOM 609 C CA . GLY A 1 77 ? 5.871 -9.792 -7.607 1.00 64.94 77 GLY A CA 1
ATOM 610 C C . GLY A 1 77 ? 5.640 -9.931 -6.104 1.00 64.94 77 GLY A C 1
ATOM 611 O O . GLY A 1 77 ? 4.498 -9.976 -5.637 1.00 64.94 77 GLY A O 1
ATOM 612 N N . GLY A 1 78 ? 6.712 -10.042 -5.325 1.00 64.94 78 GLY A N 1
ATOM 613 C CA . GLY A 1 78 ? 6.619 -10.174 -3.871 1.00 64.94 78 GLY A CA 1
ATOM 614 C C . GLY A 1 78 ? 7.821 -10.878 -3.255 1.00 64.94 78 GLY A C 1
ATOM 615 O O . GLY A 1 78 ? 8.634 -11.466 -3.963 1.00 64.94 78 GLY A O 1
ATOM 616 N N . LEU A 1 79 ? 7.912 -10.799 -1.924 1.00 75.62 79 LEU A N 1
ATOM 617 C CA . LEU A 1 79 ? 9.068 -11.197 -1.113 1.00 75.62 79 LEU A CA 1
ATOM 618 C C . LEU A 1 79 ? 10.329 -10.380 -1.410 1.00 75.62 79 LEU A C 1
ATOM 620 O O . LEU A 1 79 ? 11.418 -10.923 -1.594 1.00 75.62 79 LEU A O 1
ATOM 624 N N . PHE A 1 80 ? 10.200 -9.054 -1.410 1.00 87.56 80 PHE A N 1
ATOM 625 C CA . PHE A 1 80 ? 11.387 -8.202 -1.443 1.00 87.56 80 PHE A CA 1
ATOM 626 C C . PHE A 1 80 ? 11.958 -8.063 -0.037 1.00 87.56 80 PHE A C 1
ATOM 628 O O . PHE A 1 80 ? 11.251 -7.682 0.896 1.00 87.56 80 PHE A O 1
ATOM 635 N N . ALA A 1 81 ? 13.246 -8.354 0.117 1.00 86.38 81 ALA A N 1
ATOM 636 C CA . ALA A 1 81 ? 13.924 -8.217 1.403 1.00 86.38 81 ALA A CA 1
ATOM 637 C C . ALA A 1 81 ? 14.228 -6.748 1.736 1.00 86.38 81 ALA A C 1
ATOM 639 O O . ALA A 1 81 ? 14.378 -6.394 2.901 1.00 86.38 81 ALA A O 1
ATOM 640 N N . ILE A 1 82 ? 14.341 -5.894 0.712 1.00 90.56 82 ILE A N 1
ATOM 641 C CA . ILE A 1 82 ? 14.703 -4.482 0.855 1.00 90.56 82 ILE A CA 1
ATOM 642 C C . ILE A 1 82 ? 13.863 -3.583 -0.053 1.00 90.56 82 ILE A C 1
ATOM 644 O O . ILE A 1 82 ? 13.469 -3.979 -1.151 1.00 90.56 82 ILE A O 1
ATOM 648 N N . ILE A 1 83 ? 13.657 -2.340 0.391 1.00 93.69 83 ILE A N 1
ATOM 649 C CA . ILE A 1 83 ? 12.850 -1.322 -0.301 1.00 93.69 83 ILE A CA 1
ATOM 650 C C . ILE A 1 83 ? 13.359 -1.079 -1.723 1.00 93.69 83 ILE A C 1
ATOM 652 O O . ILE A 1 83 ? 12.559 -1.060 -2.649 1.00 93.69 83 ILE A O 1
ATOM 656 N N . LYS A 1 84 ? 14.677 -1.016 -1.931 1.00 94.62 84 LYS A N 1
ATOM 657 C CA . LYS A 1 84 ? 15.263 -0.869 -3.269 1.00 94.62 84 LYS A CA 1
ATOM 658 C C . LYS A 1 84 ? 14.761 -1.896 -4.294 1.00 94.62 84 LYS A C 1
ATOM 660 O O . LYS A 1 84 ? 14.417 -1.513 -5.407 1.00 94.62 84 LYS A O 1
ATOM 665 N N . GLN A 1 85 ? 14.704 -3.182 -3.935 1.00 93.31 85 GLN A N 1
ATOM 666 C CA . GLN A 1 85 ? 14.235 -4.235 -4.850 1.00 93.31 85 GLN A CA 1
ATOM 667 C C . GLN A 1 85 ? 12.766 -4.024 -5.227 1.00 93.31 85 GLN A C 1
ATOM 669 O O . GLN A 1 85 ? 12.385 -4.175 -6.386 1.00 93.31 85 GLN A O 1
ATOM 674 N N . PHE A 1 86 ? 11.951 -3.635 -4.246 1.00 93.44 86 PHE A N 1
ATOM 675 C CA . PHE A 1 86 ? 10.563 -3.275 -4.484 1.00 93.44 86 PHE A CA 1
ATOM 676 C C . PHE A 1 86 ? 10.445 -2.040 -5.381 1.00 93.44 86 PHE A C 1
ATOM 678 O O . PHE A 1 86 ? 9.696 -2.084 -6.347 1.00 93.44 86 PHE A O 1
ATOM 685 N N . SER A 1 87 ? 11.203 -0.972 -5.121 1.00 94.69 87 SER A N 1
ATOM 686 C CA . SER A 1 87 ? 11.168 0.268 -5.906 1.00 94.69 87 SER A CA 1
ATOM 687 C C . SER A 1 87 ? 11.618 0.055 -7.357 1.00 94.69 87 SER A C 1
ATOM 689 O O . SER A 1 87 ? 11.033 0.641 -8.264 1.00 94.69 87 SER A O 1
ATOM 691 N N . GLU A 1 88 ? 12.609 -0.813 -7.602 1.00 93.44 88 GLU A N 1
ATOM 692 C CA . GLU A 1 88 ? 12.993 -1.253 -8.957 1.00 93.44 88 GLU A CA 1
ATOM 693 C C . GLU A 1 88 ? 11.875 -2.036 -9.651 1.00 93.44 88 GLU A C 1
ATOM 695 O O . GLU A 1 88 ? 11.580 -1.783 -10.817 1.00 93.44 88 GLU A O 1
ATOM 700 N N . CYS A 1 89 ? 11.234 -2.965 -8.939 1.00 92.00 89 CYS A N 1
ATOM 701 C CA . CYS A 1 89 ? 10.112 -3.718 -9.486 1.00 92.00 89 CYS A CA 1
ATOM 702 C C . CYS A 1 89 ? 8.928 -2.796 -9.797 1.00 92.00 89 CYS A C 1
ATOM 704 O O . CYS A 1 89 ? 8.438 -2.794 -10.922 1.00 92.00 89 CYS A O 1
ATOM 706 N N . PHE A 1 90 ? 8.489 -1.995 -8.826 1.00 93.19 90 PHE A N 1
ATOM 707 C CA . PHE A 1 90 ? 7.320 -1.123 -8.914 1.00 93.19 90 PHE A CA 1
ATOM 708 C C . PHE A 1 90 ? 7.443 -0.108 -10.052 1.00 93.19 90 PHE A C 1
ATOM 710 O O . PHE A 1 90 ? 6.518 0.017 -10.851 1.00 93.19 90 PHE A O 1
ATOM 717 N N . SER A 1 91 ? 8.600 0.546 -10.198 1.00 94.62 91 SER A N 1
ATOM 718 C CA . SER A 1 91 ? 8.809 1.499 -11.294 1.00 94.62 91 SER A CA 1
ATOM 719 C C . SER A 1 91 ? 8.835 0.829 -12.668 1.00 94.62 91 SER A C 1
ATOM 721 O O . SER A 1 91 ? 8.627 1.492 -13.674 1.00 94.62 91 SER A O 1
ATOM 723 N N . SER A 1 92 ? 9.121 -0.476 -12.746 1.00 92.12 92 SER A N 1
ATOM 724 C CA . SER A 1 92 ? 9.170 -1.194 -14.023 1.00 92.12 92 SER A CA 1
ATOM 725 C C . SER A 1 92 ? 7.783 -1.547 -14.575 1.00 92.12 92 SER A C 1
ATOM 727 O O . SER A 1 92 ? 7.631 -1.690 -15.789 1.00 92.12 92 SER A O 1
ATOM 729 N N . LEU A 1 93 ? 6.774 -1.662 -13.701 1.00 92.00 93 LEU A N 1
ATOM 730 C CA . LEU A 1 93 ? 5.440 -2.177 -14.036 1.00 92.00 93 LEU A CA 1
ATOM 731 C C . LEU A 1 93 ? 4.712 -1.385 -15.138 1.00 92.00 93 LEU A C 1
ATOM 733 O O . LEU A 1 93 ? 4.232 -2.022 -16.078 1.00 92.00 93 LEU A O 1
ATOM 737 N N . PRO A 1 94 ? 4.682 -0.035 -15.122 1.00 92.75 94 PRO A N 1
ATOM 738 C CA . PRO A 1 94 ? 4.019 0.756 -16.167 1.00 92.75 94 PRO A CA 1
ATOM 739 C C . PRO A 1 94 ? 4.586 0.511 -17.569 1.00 92.75 94 PRO A C 1
ATOM 741 O O . PRO A 1 94 ? 3.934 0.774 -18.577 1.00 92.75 94 PRO A O 1
ATOM 744 N N . TRP A 1 95 ? 5.822 0.018 -17.645 1.00 91.75 95 TRP A N 1
ATOM 745 C CA . TRP A 1 95 ? 6.565 -0.111 -18.889 1.00 91.75 95 TRP A CA 1
ATOM 746 C C . TRP A 1 95 ? 6.494 -1.509 -19.508 1.00 91.75 95 TRP A C 1
ATOM 748 O O . TRP A 1 95 ? 6.914 -1.681 -20.652 1.00 91.75 95 TRP A O 1
ATOM 758 N N . LEU A 1 96 ? 5.949 -2.504 -18.797 1.00 88.50 96 LEU A N 1
ATOM 759 C CA . LEU A 1 96 ? 5.940 -3.912 -19.222 1.00 88.50 96 LEU A CA 1
ATOM 760 C C . LEU A 1 96 ? 5.254 -4.145 -20.579 1.00 88.50 96 LEU A C 1
ATOM 762 O O . LEU A 1 96 ? 5.627 -5.063 -21.308 1.00 88.50 96 LEU A O 1
ATOM 766 N N . GLY A 1 97 ? 4.271 -3.314 -20.933 1.00 84.06 97 GLY A N 1
ATOM 767 C CA . GLY A 1 97 ? 3.543 -3.394 -22.204 1.00 84.06 97 GLY A CA 1
ATOM 768 C C . GLY A 1 97 ? 4.245 -2.740 -23.402 1.00 84.06 97 GLY A C 1
ATOM 769 O O . GLY A 1 97 ? 3.716 -2.794 -24.513 1.00 84.06 97 GLY A O 1
ATOM 770 N N . PHE A 1 98 ? 5.408 -2.110 -23.210 1.00 87.19 98 PHE A N 1
ATOM 771 C CA . PHE A 1 98 ? 6.074 -1.305 -24.235 1.00 87.19 98 PHE A CA 1
ATOM 772 C C . PHE A 1 98 ? 7.373 -1.943 -24.736 1.00 87.19 98 PHE A C 1
ATOM 774 O O . PHE A 1 98 ? 8.146 -2.534 -23.987 1.00 87.19 98 PHE A O 1
ATOM 781 N N . THR A 1 99 ? 7.667 -1.759 -26.027 1.00 90.31 99 THR A N 1
ATOM 782 C CA . THR A 1 99 ? 9.008 -2.026 -26.569 1.00 90.31 99 THR A CA 1
ATOM 783 C C . THR A 1 99 ? 9.875 -0.790 -26.357 1.00 90.31 99 THR A C 1
ATOM 785 O O . THR A 1 99 ? 9.806 0.168 -27.126 1.00 90.31 99 THR A O 1
ATOM 788 N N . LEU A 1 100 ? 10.655 -0.791 -25.280 1.00 88.69 100 LEU A N 1
ATOM 789 C CA . LEU A 1 100 ? 11.507 0.336 -24.908 1.00 88.69 100 LEU A CA 1
ATOM 790 C C . LEU A 1 100 ? 12.849 0.294 -25.648 1.00 88.69 100 LEU A C 1
ATOM 792 O O . LEU A 1 100 ? 13.384 -0.772 -25.958 1.00 88.69 100 LEU A O 1
ATOM 796 N N . ALA A 1 101 ? 13.420 1.472 -25.902 1.00 90.56 101 ALA A N 1
ATOM 797 C CA . ALA A 1 101 ? 14.790 1.574 -26.387 1.00 90.56 101 ALA A CA 1
ATOM 798 C C . ALA A 1 101 ? 15.771 1.015 -25.340 1.00 90.56 101 ALA A C 1
ATOM 800 O O . ALA A 1 101 ? 15.550 1.148 -24.139 1.00 90.56 101 ALA A O 1
ATOM 801 N N . SER A 1 102 ? 16.895 0.445 -25.779 1.00 87.62 102 SER A N 1
ATOM 802 C CA . SER A 1 102 ? 17.902 -0.147 -24.880 1.00 87.62 102 SER A CA 1
ATOM 803 C C . SER A 1 102 ? 18.534 0.849 -23.899 1.00 87.62 102 SER A C 1
ATOM 805 O O . SER A 1 102 ? 19.093 0.446 -22.884 1.00 87.62 102 SER A O 1
ATOM 807 N N . ASN A 1 103 ? 18.453 2.145 -24.197 1.00 91.00 103 ASN A N 1
ATOM 808 C CA . ASN A 1 103 ? 18.924 3.241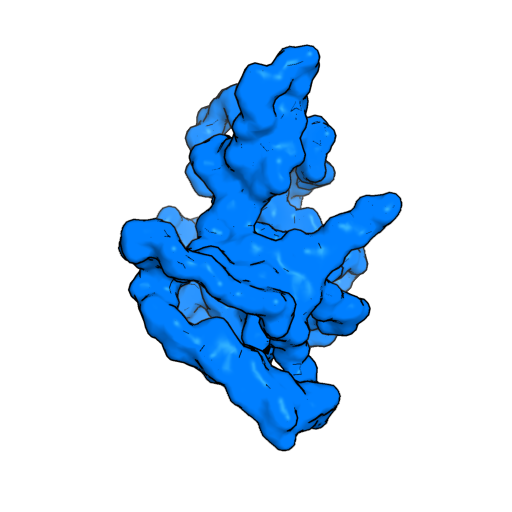 -23.357 1.00 91.00 103 ASN A CA 1
ATOM 809 C C . ASN A 1 103 ? 17.789 3.979 -22.630 1.00 91.00 103 ASN A C 1
ATOM 811 O O . ASN A 1 103 ? 18.040 5.052 -22.075 1.00 91.00 103 ASN A O 1
ATOM 815 N N . PHE A 1 104 ? 16.559 3.457 -22.666 1.00 92.00 104 PHE A N 1
ATOM 816 C CA . PHE A 1 104 ? 15.451 4.031 -21.916 1.00 92.00 104 PHE A CA 1
ATOM 817 C C . PHE A 1 104 ? 15.806 4.075 -20.431 1.00 92.00 104 PHE A C 1
ATOM 819 O O . PHE A 1 104 ? 16.305 3.106 -19.856 1.00 92.00 104 PHE A O 1
ATOM 826 N N . LYS A 1 105 ? 15.552 5.229 -19.823 1.00 92.38 105 LYS A N 1
ATOM 827 C CA . LYS A 1 105 ? 15.657 5.435 -18.388 1.00 92.38 105 LYS A CA 1
ATOM 828 C C . LYS A 1 105 ? 14.325 5.973 -17.919 1.00 92.38 105 LYS A C 1
ATOM 830 O O . LYS A 1 105 ? 13.853 6.970 -18.462 1.00 92.38 105 LYS A O 1
ATOM 835 N N . ASP A 1 106 ? 13.760 5.305 -16.927 1.00 93.62 106 ASP A N 1
ATOM 836 C CA . ASP A 1 106 ? 12.574 5.787 -16.240 1.00 93.62 106 ASP A CA 1
ATOM 837 C C . ASP A 1 106 ? 12.876 7.171 -15.633 1.00 93.62 106 ASP A C 1
ATOM 839 O O . ASP A 1 106 ? 13.812 7.281 -14.831 1.00 93.62 106 ASP A O 1
ATOM 843 N N . PRO A 1 107 ? 12.137 8.224 -16.025 1.00 92.31 107 PRO A N 1
ATOM 844 C CA . PRO A 1 107 ? 12.396 9.577 -15.555 1.00 92.31 107 PRO A CA 1
ATOM 845 C C . PRO A 1 107 ? 12.049 9.783 -14.076 1.00 92.31 107 PRO A C 1
ATOM 847 O O . PRO A 1 107 ? 12.508 10.764 -13.499 1.00 92.31 107 PRO A O 1
ATOM 850 N N . TRP A 1 108 ? 11.265 8.896 -13.454 1.00 95.00 108 TRP A N 1
ATOM 851 C CA . TRP A 1 108 ? 10.810 9.069 -12.073 1.00 95.00 108 TRP A CA 1
ATOM 852 C C . TRP A 1 108 ? 11.462 8.108 -11.074 1.00 95.00 108 TRP A C 1
ATOM 854 O O . TRP A 1 108 ? 11.329 8.295 -9.862 1.00 95.00 108 TRP A O 1
ATOM 864 N N . ARG A 1 109 ? 12.197 7.090 -11.539 1.00 95.00 109 ARG A N 1
ATOM 865 C CA . ARG A 1 109 ? 12.755 6.039 -10.669 1.00 95.00 109 ARG A CA 1
ATOM 866 C C . ARG A 1 109 ? 13.677 6.577 -9.575 1.00 95.00 109 ARG A C 1
ATOM 868 O O . ARG A 1 109 ? 13.646 6.061 -8.460 1.00 95.00 109 ARG A O 1
ATOM 875 N N . GLU A 1 110 ? 14.492 7.587 -9.870 1.00 94.81 110 GLU A N 1
ATOM 876 C CA . GLU A 1 110 ? 15.450 8.143 -8.899 1.00 94.81 110 GLU A CA 1
ATOM 877 C C . GLU A 1 110 ? 14.785 8.863 -7.717 1.00 94.81 110 GLU A C 1
ATOM 879 O O . GLU A 1 110 ? 15.418 9.061 -6.684 1.00 94.81 110 GLU A O 1
ATOM 884 N N . TYR A 1 111 ? 13.507 9.217 -7.854 1.00 94.19 111 TYR A N 1
ATOM 885 C CA . TYR A 1 111 ? 12.743 9.915 -6.827 1.00 94.19 111 TYR A CA 1
ATOM 886 C C . TYR A 1 111 ? 11.936 8.968 -5.923 1.00 94.19 111 TYR A C 1
ATOM 888 O O . TYR A 1 111 ? 11.369 9.413 -4.924 1.00 94.19 111 TYR A O 1
ATOM 896 N N . LEU A 1 112 ? 11.873 7.668 -6.245 1.00 95.25 112 LEU A N 1
ATOM 897 C CA . LEU A 1 112 ? 11.348 6.671 -5.311 1.00 95.25 112 LEU A CA 1
ATOM 898 C C . LEU A 1 112 ? 12.387 6.373 -4.219 1.00 95.25 112 LEU A C 1
ATOM 900 O O . LEU A 1 112 ? 13.543 6.098 -4.554 1.00 95.25 112 LEU A O 1
ATOM 904 N N . PRO A 1 113 ? 11.987 6.338 -2.935 1.00 95.88 113 PRO A N 1
ATOM 905 C CA . PRO A 1 113 ? 12.877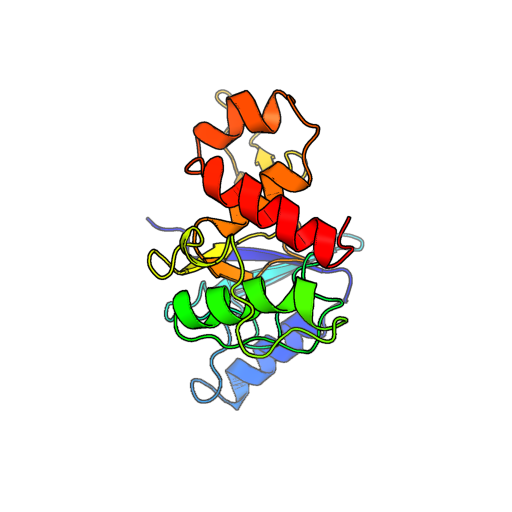 5.920 -1.858 1.00 95.88 113 PRO A CA 1
ATOM 906 C C . PRO A 1 113 ? 13.387 4.486 -2.054 1.00 95.88 113 PRO A C 1
ATOM 908 O O . PRO A 1 113 ? 12.620 3.581 -2.392 1.00 95.88 113 PRO A O 1
ATOM 911 N N . ASP A 1 114 ? 14.678 4.280 -1.795 1.00 95.81 114 ASP A N 1
ATOM 912 C CA . ASP A 1 114 ? 15.332 2.961 -1.748 1.00 95.81 114 ASP A CA 1
ATOM 913 C C . ASP A 1 114 ? 15.583 2.486 -0.306 1.00 95.81 114 ASP A C 1
ATOM 915 O O . ASP A 1 114 ? 15.929 1.322 -0.078 1.00 95.81 114 ASP A O 1
ATOM 919 N N . ASP A 1 115 ? 15.409 3.389 0.658 1.00 92.25 115 ASP A N 1
ATOM 920 C CA . ASP A 1 115 ? 15.604 3.221 2.090 1.00 92.25 115 ASP A CA 1
ATOM 921 C C . ASP A 1 115 ? 14.351 3.647 2.877 1.00 92.25 115 ASP A C 1
ATOM 923 O O . ASP A 1 115 ? 13.319 4.009 2.310 1.00 92.25 115 ASP A O 1
ATOM 927 N N . GLY A 1 116 ? 14.416 3.517 4.204 1.00 88.75 116 GLY A N 1
ATOM 928 C CA . GLY A 1 116 ? 13.291 3.761 5.105 1.00 88.75 116 GLY A CA 1
ATOM 929 C C . GLY A 1 116 ? 12.927 2.526 5.918 1.00 88.75 116 GLY A C 1
ATOM 930 O O . GLY A 1 116 ? 13.755 1.645 6.156 1.00 88.75 116 GLY A O 1
ATOM 931 N N . SER A 1 117 ? 11.681 2.477 6.384 1.00 89.31 117 SER A N 1
ATOM 932 C CA . SER A 1 117 ? 11.168 1.353 7.170 1.00 89.31 117 SER A CA 1
ATOM 933 C C . SER A 1 117 ? 10.113 0.564 6.404 1.00 89.31 117 SER A C 1
ATOM 935 O O . SER A 1 117 ? 9.274 1.141 5.718 1.00 89.31 117 SER A O 1
ATOM 937 N N . ILE A 1 118 ? 10.139 -0.760 6.547 1.00 88.00 118 ILE A N 1
ATOM 938 C CA . ILE A 1 118 ? 9.070 -1.640 6.074 1.00 88.00 118 ILE A CA 1
ATOM 939 C C . ILE A 1 118 ? 8.068 -1.784 7.222 1.00 88.00 118 ILE A C 1
ATOM 941 O O . ILE A 1 118 ? 8.447 -2.126 8.345 1.00 88.00 118 ILE A O 1
ATOM 945 N N . LYS A 1 119 ? 6.799 -1.475 6.959 1.00 82.75 119 LYS A N 1
ATOM 946 C CA . LYS A 1 119 ? 5.737 -1.425 7.969 1.00 82.75 119 LYS A CA 1
ATOM 947 C C . LYS A 1 119 ? 4.524 -2.235 7.525 1.00 82.75 119 LYS A C 1
ATOM 949 O O . LYS A 1 119 ? 4.282 -2.343 6.323 1.00 82.75 119 LYS A O 1
ATOM 954 N N . PRO A 1 120 ? 3.735 -2.760 8.477 1.00 78.69 120 PRO A N 1
ATOM 955 C CA . PRO A 1 120 ? 2.417 -3.273 8.157 1.00 78.69 120 PRO A CA 1
ATOM 956 C C . PRO A 1 120 ? 1.542 -2.097 7.715 1.00 78.69 120 PRO A C 1
ATOM 958 O O . PRO A 1 120 ? 1.391 -1.108 8.439 1.00 78.69 120 PRO A O 1
ATOM 961 N N . THR A 1 121 ? 0.976 -2.199 6.525 1.00 82.50 121 THR A N 1
ATOM 962 C CA . THR A 1 121 ? 0.047 -1.221 5.966 1.00 82.50 121 THR A CA 1
ATOM 963 C C . THR A 1 121 ? -1.339 -1.856 5.948 1.00 82.50 121 THR A C 1
ATOM 965 O O . THR A 1 121 ? -1.483 -2.932 5.359 1.00 82.50 121 THR A O 1
ATOM 968 N N . PRO A 1 122 ? -2.363 -1.251 6.584 1.00 77.81 122 PRO A N 1
ATOM 969 C CA . PRO A 1 122 ? -3.751 -1.683 6.423 1.00 77.81 122 PRO A CA 1
ATOM 970 C C . PRO A 1 122 ? -4.157 -1.821 4.957 1.00 77.81 122 PRO A C 1
ATOM 972 O O . PRO A 1 122 ? -4.958 -2.689 4.622 1.00 77.81 122 PRO A O 1
ATOM 975 N N . GLY A 1 123 ? -3.590 -0.981 4.086 1.00 77.56 123 GLY A N 1
ATOM 976 C CA . GLY A 1 123 ? -3.855 -1.012 2.657 1.00 77.56 123 GLY A CA 1
ATOM 977 C C . GLY A 1 123 ? -5.186 -0.368 2.279 1.00 77.56 123 GLY A C 1
ATOM 978 O O . GLY A 1 123 ? -5.364 -0.052 1.116 1.00 77.56 123 GLY A O 1
ATOM 979 N N . ASP A 1 124 ? -6.103 -0.114 3.210 1.00 76.81 124 ASP A N 1
ATOM 980 C CA . ASP A 1 124 ? -7.311 0.671 2.945 1.00 76.81 124 ASP A CA 1
ATOM 981 C C . ASP A 1 124 ? -7.664 1.602 4.116 1.00 76.81 124 ASP A C 1
ATOM 983 O O . ASP A 1 124 ? -8.683 1.469 4.799 1.00 76.81 124 ASP A O 1
ATOM 987 N N . LEU A 1 125 ? -6.778 2.554 4.423 1.00 77.12 125 LEU A N 1
ATOM 988 C CA . LEU A 1 125 ? -6.965 3.461 5.554 1.00 77.12 125 LEU A CA 1
ATOM 989 C C . LEU A 1 125 ? -7.886 4.649 5.226 1.00 77.12 125 LEU A C 1
ATOM 991 O O . LEU A 1 125 ? -7.480 5.818 5.207 1.00 77.12 125 LEU A O 1
ATOM 995 N N . TYR A 1 126 ? -9.176 4.370 5.040 1.00 75.81 126 TYR A N 1
ATOM 996 C CA . TYR A 1 126 ? -10.216 5.398 4.989 1.00 75.81 126 TYR A CA 1
ATOM 997 C C . TYR A 1 126 ? -10.938 5.556 6.335 1.00 75.81 126 TYR A C 1
ATOM 999 O O . TYR A 1 126 ? -10.930 4.689 7.204 1.00 75.81 126 TYR A O 1
ATOM 1007 N N . ARG A 1 127 ? -11.598 6.704 6.537 1.00 75.94 127 ARG A N 1
ATOM 1008 C CA . ARG A 1 127 ? -12.247 7.058 7.819 1.00 75.94 127 ARG A CA 1
ATOM 1009 C C . ARG A 1 127 ? -13.290 6.054 8.329 1.00 75.94 127 ARG A C 1
ATOM 1011 O O . ARG A 1 127 ? -13.560 6.057 9.523 1.00 75.94 127 ARG A O 1
ATOM 1018 N N . GLY A 1 128 ? -13.918 5.276 7.445 1.00 74.12 128 GLY A N 1
ATOM 1019 C CA . GLY A 1 128 ? -14.908 4.265 7.833 1.00 74.12 128 GLY A CA 1
ATOM 1020 C C . GLY A 1 128 ? -14.267 2.996 8.391 1.00 74.12 128 GLY A C 1
ATOM 1021 O O . GLY A 1 128 ? -14.900 2.315 9.189 1.00 74.12 128 GLY A O 1
ATOM 1022 N N . ASN A 1 129 ? -12.985 2.777 8.096 1.00 73.25 129 ASN A N 1
ATOM 1023 C CA . ASN A 1 129 ? -12.192 1.675 8.629 1.00 73.25 129 ASN A CA 1
ATOM 1024 C C . ASN A 1 129 ? -11.568 1.982 9.996 1.00 73.25 129 ASN A C 1
ATOM 1026 O O . ASN A 1 129 ? -10.782 1.190 10.507 1.00 73.25 129 ASN A O 1
ATOM 1030 N N . ILE A 1 130 ? -11.906 3.111 10.629 1.00 73.19 130 ILE A N 1
ATOM 1031 C CA . ILE A 1 130 ? -11.403 3.475 11.959 1.00 73.19 130 ILE A CA 1
ATOM 1032 C C . ILE A 1 130 ? -12.561 3.485 12.953 1.00 73.19 130 ILE A C 1
ATOM 1034 O O . ILE A 1 130 ? -13.427 4.361 12.926 1.00 73.19 130 ILE A O 1
ATOM 1038 N N . ILE A 1 131 ? -12.539 2.544 13.894 1.00 70.69 131 ILE A N 1
ATOM 1039 C CA . ILE A 1 131 ? -13.492 2.506 15.003 1.00 70.69 131 ILE A CA 1
ATOM 1040 C C . ILE A 1 131 ? -13.023 3.475 16.085 1.00 70.69 131 ILE A C 1
ATOM 1042 O O . ILE A 1 131 ? -11.874 3.429 16.531 1.00 70.69 131 ILE A O 1
ATOM 1046 N N . VAL A 1 132 ? -13.928 4.332 16.550 1.00 75.44 132 VAL A N 1
ATOM 1047 C CA . VAL A 1 132 ? -13.665 5.317 17.605 1.00 75.44 132 VAL A CA 1
ATOM 1048 C C . VAL A 1 132 ? -14.514 5.050 18.840 1.00 75.44 132 VAL A C 1
ATOM 1050 O O . VAL A 1 132 ? -15.630 4.539 18.753 1.00 75.44 132 VAL A O 1
ATOM 1053 N N . SER A 1 133 ? -13.990 5.402 20.011 1.00 73.31 133 SER A N 1
ATOM 1054 C CA . SER A 1 133 ? -14.731 5.287 21.261 1.00 73.31 133 SER A CA 1
ATOM 1055 C C . SER A 1 133 ? -15.885 6.293 21.325 1.00 73.31 133 SER A C 1
ATOM 1057 O O . SER A 1 133 ? -15.747 7.422 20.849 1.00 73.31 133 SER A O 1
ATOM 1059 N N . PRO A 1 134 ? -16.991 5.950 22.009 1.00 81.69 134 PRO A N 1
ATOM 1060 C CA . PRO A 1 134 ? -18.063 6.902 22.300 1.00 81.69 134 PRO A CA 1
ATOM 1061 C C . PRO A 1 134 ? -17.681 7.910 23.406 1.00 81.69 134 PRO A C 1
ATOM 1063 O O . PRO A 1 134 ? -18.507 8.712 23.832 1.00 81.69 134 PRO A O 1
ATOM 1066 N N . THR A 1 135 ? -16.446 7.857 23.922 1.00 84.50 135 THR A N 1
ATOM 1067 C CA . THR A 1 135 ? -15.962 8.729 25.002 1.00 84.50 135 THR A CA 1
ATOM 1068 C C . THR A 1 135 ? -15.604 10.121 24.491 1.00 84.50 135 THR A C 1
ATOM 1070 O O . THR A 1 135 ? -15.311 10.310 23.315 1.00 84.50 135 THR A O 1
ATOM 1073 N N . THR A 1 136 ? -15.540 11.097 25.399 1.00 87.31 136 THR A N 1
ATOM 1074 C CA . THR A 1 136 ? -15.013 12.436 25.103 1.00 87.31 136 THR A CA 1
ATOM 1075 C C . THR A 1 136 ? -13.744 12.687 25.934 1.00 87.31 136 THR A C 1
ATOM 1077 O O . THR A 1 136 ? -13.837 12.663 27.161 1.00 87.31 136 THR A O 1
ATOM 1080 N N . PRO A 1 137 ? -12.568 12.914 25.313 1.00 83.75 137 PRO A N 1
ATOM 1081 C CA . PRO A 1 137 ? -12.335 12.933 23.867 1.00 83.75 137 PRO A CA 1
ATOM 1082 C C . PRO A 1 137 ? -12.428 11.529 23.229 1.00 83.75 137 PRO A C 1
ATOM 1084 O O . PRO A 1 137 ? -12.210 10.521 23.918 1.00 83.75 137 PRO A O 1
ATOM 1087 N N . PRO A 1 138 ? -12.747 11.454 21.923 1.00 76.12 138 PRO A N 1
ATOM 1088 C CA . PRO A 1 138 ? -12.772 10.191 21.197 1.00 76.12 138 PRO A CA 1
ATOM 1089 C C . PRO A 1 138 ? -11.355 9.630 21.062 1.00 76.12 138 PRO A C 1
ATOM 1091 O O . PRO A 1 138 ? -10.385 10.372 20.893 1.00 76.12 138 PRO A O 1
ATOM 1094 N N . ARG A 1 139 ? -11.238 8.305 21.122 1.00 71.69 139 ARG A N 1
ATOM 1095 C CA . ARG A 1 139 ? -9.986 7.566 20.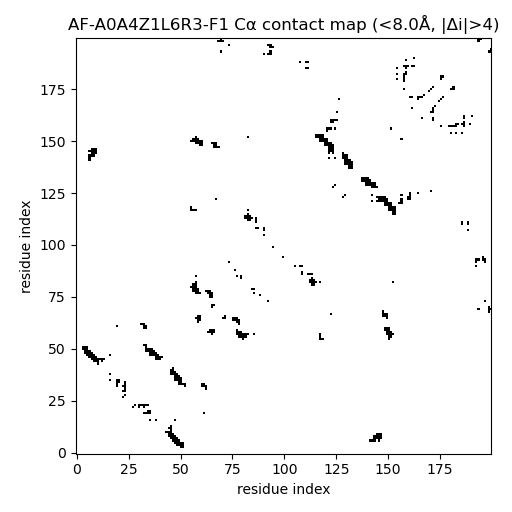931 1.00 71.69 139 ARG A CA 1
ATOM 1096 C C . ARG A 1 139 ? -10.173 6.552 19.813 1.00 71.69 139 ARG A C 1
ATOM 1098 O O . ARG A 1 139 ? -11.210 5.899 19.767 1.00 71.69 139 ARG A O 1
ATOM 1105 N N . ALA A 1 140 ? -9.176 6.401 18.943 1.00 67.06 140 ALA A N 1
ATOM 1106 C CA . ALA A 1 140 ? -9.149 5.277 18.013 1.00 67.06 140 ALA A CA 1
ATOM 1107 C C . ALA A 1 140 ? -9.054 3.974 18.820 1.00 67.06 140 ALA A C 1
ATOM 1109 O O . ALA A 1 140 ? -8.191 3.845 19.692 1.00 67.06 140 ALA A O 1
ATOM 1110 N N . LEU A 1 141 ? -9.984 3.056 18.568 1.00 57.34 141 LEU A N 1
ATOM 1111 C CA . LEU A 1 141 ? -10.064 1.753 19.222 1.00 57.34 141 LEU A CA 1
ATOM 1112 C C . LEU A 1 141 ? -9.489 0.651 18.337 1.00 57.34 141 LEU A C 1
ATOM 1114 O O . LEU A 1 141 ? -8.800 -0.227 18.844 1.00 57.34 141 LEU A O 1
ATOM 1118 N N . ALA A 1 142 ? -9.767 0.704 17.034 1.00 59.34 142 ALA A N 1
ATOM 1119 C CA . ALA A 1 142 ? -9.293 -0.276 16.068 1.00 59.34 142 ALA A CA 1
ATOM 1120 C C . ALA A 1 142 ? -9.249 0.317 14.656 1.00 59.34 142 ALA A C 1
ATOM 1122 O O . ALA A 1 142 ? -10.009 1.236 14.340 1.00 59.34 142 ALA A O 1
ATOM 1123 N N . ILE A 1 143 ? -8.384 -0.257 13.823 1.00 65.31 143 ILE A N 1
ATOM 1124 C CA . ILE A 1 143 ? -8.462 -0.163 12.365 1.00 65.31 143 ILE A CA 1
ATOM 1125 C C . ILE A 1 143 ? -9.016 -1.507 11.894 1.00 65.31 143 ILE A C 1
ATOM 1127 O O . ILE A 1 143 ? -8.514 -2.544 12.328 1.00 65.31 143 ILE A O 1
ATOM 1131 N N . ILE A 1 144 ? -10.055 -1.488 11.072 1.00 62.22 144 ILE A N 1
ATOM 1132 C CA . ILE A 1 144 ? -10.713 -2.676 10.515 1.00 62.22 144 ILE A CA 1
ATOM 1133 C C . ILE A 1 144 ? -10.481 -2.753 9.007 1.00 62.22 144 ILE A C 1
ATOM 1135 O O . ILE A 1 144 ? -9.858 -1.859 8.448 1.00 62.22 144 ILE A O 1
ATOM 1139 N N . ASP A 1 145 ? -10.973 -3.830 8.390 1.00 65.94 145 ASP A N 1
ATOM 1140 C CA . ASP A 1 145 ? -10.928 -4.034 6.938 1.00 65.94 145 ASP A CA 1
ATOM 1141 C C . ASP A 1 145 ? -9.499 -3.992 6.368 1.00 65.94 145 ASP A C 1
ATOM 1143 O O . ASP A 1 145 ? -9.067 -3.116 5.626 1.00 65.94 145 ASP A O 1
ATOM 1147 N N . TRP A 1 146 ? -8.733 -4.993 6.792 1.00 72.06 146 TRP A N 1
ATOM 1148 C CA . TRP A 1 146 ? -7.363 -5.238 6.352 1.00 72.06 146 TRP A CA 1
ATOM 1149 C C . TRP A 1 146 ? -7.343 -6.164 5.125 1.00 72.06 146 TRP A C 1
ATOM 1151 O O . TRP A 1 146 ? -6.442 -6.987 4.986 1.00 72.06 146 TRP A O 1
ATOM 1161 N N . ALA A 1 147 ? -8.352 -6.120 4.252 1.00 71.75 147 ALA A N 1
ATOM 1162 C CA . ALA A 1 147 ? -8.424 -7.017 3.096 1.00 71.75 147 ALA A CA 1
ATOM 1163 C C . ALA A 1 147 ? -7.227 -6.834 2.141 1.00 71.75 147 ALA A C 1
ATOM 1165 O O . ALA A 1 147 ? -6.696 -7.814 1.622 1.00 71.75 147 ALA A O 1
ATOM 1166 N N . HIS A 1 148 ? -6.743 -5.596 2.001 1.00 76.12 148 HIS A N 1
ATOM 1167 C CA . HIS A 1 148 ? -5.614 -5.222 1.140 1.00 76.12 148 HIS A CA 1
ATOM 1168 C C . HIS A 1 148 ? -4.303 -5.017 1.900 1.00 76.12 148 HIS A C 1
ATOM 1170 O O . HIS A 1 148 ? -3.389 -4.352 1.407 1.00 76.12 148 HIS A O 1
ATOM 1176 N N . CYS A 1 149 ? -4.215 -5.533 3.122 1.00 77.88 149 CYS A N 1
ATOM 1177 C CA . CYS A 1 149 ? -3.045 -5.296 3.940 1.00 77.88 149 CYS A CA 1
ATOM 1178 C C . CYS A 1 149 ? -1.827 -6.092 3.476 1.00 77.88 149 CYS A C 1
ATOM 1180 O O . CYS A 1 149 ? -1.909 -7.174 2.889 1.00 77.88 149 CYS A O 1
ATOM 1182 N N . GLY A 1 150 ? -0.665 -5.569 3.826 1.00 82.75 150 GLY A N 1
ATOM 1183 C CA . GLY A 1 150 ? 0.598 -6.236 3.602 1.00 82.75 150 GLY A CA 1
ATOM 1184 C C . GLY A 1 150 ? 1.712 -5.486 4.291 1.00 82.75 150 GLY A C 1
ATOM 1185 O O . GLY A 1 150 ? 1.488 -4.554 5.063 1.00 82.75 150 GLY A O 1
ATOM 1186 N N . TRP A 1 151 ? 2.925 -5.913 4.011 1.00 86.56 151 TRP A N 1
ATOM 1187 C CA . TRP A 1 151 ? 4.114 -5.207 4.426 1.00 86.56 151 TRP A CA 1
ATOM 1188 C C . TRP A 1 151 ? 4.655 -4.418 3.248 1.00 86.56 151 TRP A C 1
ATOM 1190 O O . TRP A 1 151 ? 4.891 -4.983 2.181 1.00 86.56 151 TRP A O 1
ATOM 1200 N N . PHE A 1 152 ? 4.844 -3.119 3.444 1.00 90.12 152 PHE A N 1
ATOM 1201 C CA . PHE A 1 152 ? 5.250 -2.196 2.391 1.00 90.12 152 PHE A CA 1
ATOM 1202 C C . PHE A 1 152 ? 6.202 -1.125 2.936 1.00 90.12 152 PHE A C 1
ATOM 1204 O O . PHE A 1 152 ? 6.303 -0.951 4.158 1.00 90.12 152 PHE A O 1
ATOM 1211 N N . PRO A 1 153 ? 6.915 -0.397 2.056 1.00 93.50 153 PRO A N 1
ATOM 1212 C CA . PRO A 1 153 ? 7.649 0.795 2.462 1.00 93.50 153 PRO A CA 1
ATOM 1213 C C . PRO A 1 153 ? 6.743 1.791 3.198 1.00 93.50 153 PRO A C 1
ATOM 1215 O O . PRO A 1 153 ? 5.562 1.931 2.884 1.00 93.50 153 PRO A O 1
ATOM 1218 N N . ASP A 1 154 ? 7.291 2.521 4.163 1.00 89.75 154 ASP A N 1
ATOM 1219 C CA . ASP A 1 154 ? 6.539 3.445 5.020 1.00 89.75 154 ASP A CA 1
ATOM 1220 C C . ASP A 1 154 ? 5.872 4.630 4.302 1.00 89.75 154 ASP A C 1
ATOM 1222 O O . ASP A 1 154 ? 4.982 5.263 4.880 1.00 89.75 154 ASP A O 1
ATOM 1226 N N . TYR A 1 155 ? 6.240 4.908 3.051 1.00 92.81 155 TYR A N 1
ATOM 1227 C CA . TYR A 1 155 ? 5.534 5.860 2.196 1.00 92.81 155 TYR A CA 1
ATOM 1228 C C . TYR A 1 155 ? 4.246 5.299 1.577 1.00 92.81 155 TYR A C 1
ATOM 1230 O O . TYR A 1 155 ? 3.375 6.079 1.182 1.00 92.81 155 TYR A O 1
ATOM 1238 N N . TRP A 1 156 ? 4.107 3.971 1.483 1.00 93.00 156 TRP A N 1
ATOM 1239 C CA . TRP A 1 156 ? 3.058 3.307 0.703 1.00 93.00 156 TRP A CA 1
ATOM 1240 C C . TRP A 1 156 ? 1.657 3.624 1.221 1.00 93.00 156 TRP A C 1
ATOM 1242 O O . TRP A 1 156 ? 0.796 4.024 0.444 1.00 93.00 156 TRP A O 1
ATOM 1252 N N . GLU A 1 157 ? 1.449 3.544 2.540 1.00 88.50 157 GLU A N 1
ATOM 1253 C CA . GLU A 1 157 ? 0.142 3.817 3.153 1.00 88.50 157 GLU A CA 1
ATOM 1254 C C . GLU A 1 157 ? -0.311 5.260 2.896 1.00 88.50 157 GLU A C 1
ATOM 1256 O O . GLU A 1 157 ? -1.463 5.494 2.546 1.00 88.50 157 GLU A O 1
ATOM 1261 N N . TYR A 1 158 ? 0.599 6.240 2.996 1.00 90.62 158 TYR A N 1
ATOM 1262 C CA . TYR A 1 158 ? 0.262 7.621 2.648 1.00 90.62 158 TYR A CA 1
ATOM 1263 C C . TYR A 1 158 ? -0.087 7.753 1.165 1.00 90.62 158 TYR A C 1
ATOM 1265 O O . TYR A 1 158 ? -1.087 8.388 0.841 1.00 90.62 158 TYR A O 1
ATOM 1273 N N . CYS A 1 159 ? 0.725 7.177 0.274 1.00 92.31 159 CYS A N 1
ATOM 1274 C CA . CYS A 1 159 ? 0.521 7.301 -1.168 1.00 92.31 159 CYS A CA 1
ATOM 1275 C C . CYS A 1 159 ? -0.809 6.684 -1.588 1.00 92.31 159 CYS A C 1
ATOM 1277 O O . CYS A 1 159 ? -1.611 7.352 -2.233 1.00 92.31 159 CYS A O 1
ATOM 1279 N N . LYS A 1 160 ? -1.087 5.458 -1.148 1.00 88.38 160 LYS A N 1
ATOM 1280 C CA . LYS A 1 160 ? -2.343 4.780 -1.449 1.00 88.38 160 LYS A CA 1
ATOM 1281 C C . LYS A 1 160 ? -3.539 5.539 -0.891 1.00 88.38 160 LYS A C 1
ATOM 1283 O O . LYS A 1 160 ? -4.484 5.820 -1.621 1.00 88.38 160 LYS A O 1
ATOM 1288 N N . ALA A 1 161 ? -3.482 5.937 0.375 1.00 85.81 161 ALA A N 1
ATOM 1289 C CA . ALA A 1 161 ? -4.592 6.638 0.992 1.00 85.81 161 ALA A CA 1
ATOM 1290 C C . ALA A 1 161 ? -4.803 8.041 0.382 1.00 85.81 161 ALA A C 1
ATOM 1292 O O . ALA A 1 161 ? -5.933 8.518 0.307 1.00 85.81 161 ALA A O 1
ATOM 1293 N N . ALA A 1 162 ? -3.746 8.716 -0.082 1.00 88.38 162 ALA A N 1
ATOM 1294 C CA . ALA A 1 162 ? -3.856 9.962 -0.841 1.00 88.38 162 ALA A CA 1
ATOM 1295 C C . ALA A 1 162 ? -4.466 9.747 -2.235 1.00 88.38 162 ALA A C 1
ATOM 1297 O O . ALA A 1 162 ? -5.245 10.591 -2.678 1.00 88.38 162 ALA A O 1
ATOM 1298 N N . HIS A 1 163 ? -4.163 8.613 -2.867 1.00 86.62 163 HIS A N 1
ATOM 1299 C CA . HIS A 1 163 ? -4.638 8.240 -4.196 1.00 86.62 163 HIS A CA 1
ATOM 1300 C C . HIS A 1 163 ? -6.131 7.872 -4.213 1.00 86.62 163 HIS A C 1
ATOM 1302 O O . HIS A 1 163 ? -6.853 8.268 -5.122 1.00 86.62 163 HIS A O 1
ATOM 1308 N N . THR A 1 164 ? -6.626 7.183 -3.180 1.00 78.44 164 THR A N 1
ATOM 1309 C CA . THR A 1 164 ? -8.037 6.752 -3.085 1.00 78.44 164 THR A CA 1
ATOM 1310 C C . THR A 1 164 ? -8.967 7.796 -2.458 1.00 78.44 164 THR A C 1
ATOM 1312 O O . THR A 1 164 ? -10.193 7.655 -2.469 1.00 78.44 164 THR A O 1
ATOM 1315 N N . CYS A 1 165 ? -8.418 8.876 -1.897 1.00 77.50 165 CYS A N 1
ATOM 1316 C CA . CYS A 1 165 ? -9.211 9.940 -1.294 1.00 77.50 165 CYS A CA 1
ATOM 1317 C C . CYS A 1 165 ? -9.668 10.989 -2.308 1.00 77.50 165 CYS A C 1
ATOM 1319 O O . CYS A 1 165 ? -8.964 11.337 -3.250 1.00 77.50 165 CYS A O 1
ATOM 1321 N N . LEU A 1 166 ? -10.821 11.612 -2.029 1.00 68.88 166 LEU A N 1
ATOM 1322 C CA . LEU A 1 166 ? -11.253 12.809 -2.754 1.00 68.88 166 LEU A CA 1
ATOM 1323 C C . LEU A 1 166 ? -10.146 13.870 -2.727 1.00 68.88 166 LEU A C 1
ATOM 1325 O O . LEU A 1 166 ? -9.786 14.371 -1.652 1.00 68.88 166 LEU A O 1
ATOM 1329 N N . TYR A 1 167 ? -9.659 14.238 -3.913 1.00 67.25 167 TYR A N 1
ATOM 1330 C CA . TYR A 1 167 ? -8.643 15.269 -4.081 1.00 67.25 167 TYR A CA 1
ATOM 1331 C C . TYR A 1 167 ? -9.072 16.568 -3.385 1.00 67.25 167 TYR A C 1
ATOM 1333 O O . TYR A 1 167 ? -10.214 17.017 -3.503 1.00 67.25 167 TYR A O 1
ATOM 1341 N N . GLY A 1 168 ? -8.175 17.163 -2.597 1.00 67.19 168 GLY A N 1
ATOM 1342 C CA . GLY A 1 168 ? -8.487 18.371 -1.826 1.00 67.19 168 GLY A CA 1
ATOM 1343 C C . GLY A 1 168 ? -9.354 18.142 -0.574 1.00 67.19 168 GLY A C 1
ATOM 1344 O O . GLY A 1 168 ? -9.616 19.086 0.177 1.00 67.19 168 GLY A O 1
ATOM 1345 N N . GLY A 1 169 ? -9.782 16.908 -0.298 1.00 77.06 169 GLY A N 1
ATOM 1346 C CA . GLY A 1 169 ? -10.653 16.572 0.822 1.00 77.06 169 GLY A CA 1
ATOM 1347 C C . GLY A 1 169 ? -10.037 16.857 2.197 1.00 77.06 169 GLY A C 1
ATOM 1348 O O . GLY A 1 169 ? -8.830 16.756 2.418 1.00 77.06 169 GLY A O 1
ATOM 1349 N N . LYS A 1 170 ? -10.896 17.158 3.183 1.00 81.38 170 LYS A N 1
ATOM 1350 C CA . LYS A 1 170 ? -10.474 17.385 4.581 1.00 81.38 170 LYS A CA 1
ATOM 1351 C C . LYS A 1 170 ? -9.748 16.176 5.181 1.00 81.38 170 LYS A C 1
ATOM 1353 O O . LYS A 1 170 ? -8.953 16.359 6.091 1.00 81.38 170 LYS A O 1
ATOM 1358 N N . TRP A 1 171 ? -10.040 14.962 4.718 1.00 78.12 171 TRP A N 1
ATOM 1359 C CA . TRP A 1 171 ? -9.403 13.738 5.208 1.00 78.12 171 TRP A CA 1
ATOM 1360 C C . TRP A 1 171 ? -7.895 13.743 4.941 1.00 78.12 171 TRP A C 1
ATOM 1362 O O . TRP A 1 171 ? -7.113 13.809 5.891 1.00 78.12 171 TRP A O 1
ATOM 1372 N N . LEU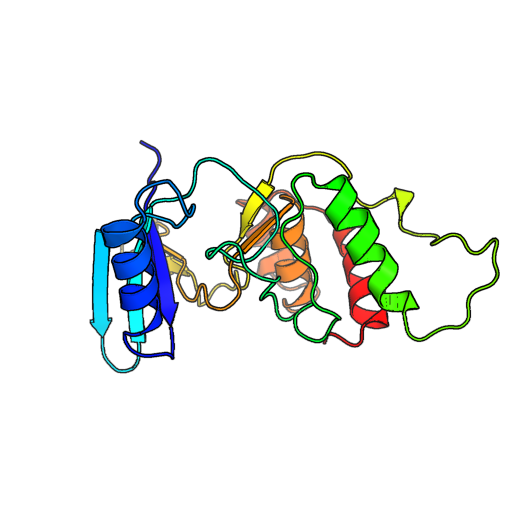 A 1 172 ? -7.512 13.852 3.669 1.00 80.19 172 LEU A N 1
ATOM 1373 C CA . LEU A 1 172 ? -6.119 13.944 3.247 1.00 80.19 172 LEU A CA 1
ATOM 1374 C C . LEU A 1 172 ? -5.423 15.203 3.790 1.00 80.19 172 LEU A C 1
ATOM 1376 O O . LEU A 1 172 ? -4.346 15.113 4.363 1.00 80.19 172 LEU A O 1
ATOM 1380 N N . ASN A 1 173 ? -6.048 16.379 3.682 1.00 81.56 173 ASN A N 1
ATOM 1381 C CA . ASN A 1 173 ? -5.353 17.641 3.974 1.00 81.56 173 ASN A CA 1
ATOM 1382 C C . ASN A 1 173 ? -5.283 18.019 5.461 1.00 81.56 173 ASN A C 1
ATOM 1384 O O . ASN A 1 173 ? -4.397 18.769 5.863 1.00 81.56 173 ASN A O 1
ATOM 1388 N N . LYS A 1 174 ? -6.232 17.565 6.291 1.00 83.56 174 LYS A N 1
ATOM 1389 C CA . LYS A 1 174 ? -6.311 17.963 7.711 1.00 83.56 174 LYS A CA 1
ATOM 1390 C C . LYS A 1 174 ? -6.003 16.823 8.673 1.00 83.56 174 LYS A C 1
ATOM 1392 O O . LYS A 1 174 ? -5.497 17.088 9.765 1.00 83.56 174 LYS A O 1
ATOM 1397 N N . TRP A 1 175 ? -6.384 15.593 8.331 1.00 79.62 175 TRP A N 1
ATOM 1398 C CA . TRP A 1 175 ? -6.351 14.480 9.277 1.00 79.62 175 TRP A CA 1
ATOM 1399 C C . TRP A 1 175 ? -5.126 13.593 9.088 1.00 79.62 175 TRP A C 1
ATOM 1401 O O . TRP A 1 175 ? -4.447 13.352 10.080 1.00 79.62 175 TRP A O 1
ATOM 1411 N N . PHE A 1 176 ? -4.779 13.201 7.859 1.00 79.69 176 PHE A N 1
ATOM 1412 C CA . PHE A 1 176 ? -3.599 12.360 7.609 1.00 79.69 176 PHE A CA 1
ATOM 1413 C C . PHE A 1 176 ? -2.290 12.918 8.165 1.00 79.69 176 PHE A C 1
ATOM 1415 O O . PHE A 1 176 ? -1.625 12.171 8.876 1.00 79.69 176 PHE A O 1
ATOM 1422 N N . PRO A 1 177 ? -1.952 14.215 8.010 1.00 83.62 177 PRO A N 1
ATOM 1423 C CA . PRO A 1 177 ? -0.702 14.753 8.550 1.00 83.62 177 PRO A CA 1
ATOM 1424 C C . PRO A 1 177 ? -0.575 14.654 10.077 1.00 83.62 177 PRO A C 1
ATOM 1426 O O . PRO A 1 177 ? 0.487 14.930 10.624 1.00 83.62 177 PRO A O 1
ATOM 1429 N N . LYS A 1 178 ? -1.654 14.306 10.793 1.00 79.19 178 LYS A N 1
ATOM 1430 C CA . LYS A 1 178 ? -1.631 14.122 12.248 1.00 79.19 178 LYS A CA 1
ATOM 1431 C C . LYS A 1 178 ? -1.161 12.738 12.689 1.00 79.19 178 LYS A C 1
ATOM 1433 O O . LYS A 1 178 ? -0.837 12.590 13.863 1.00 79.19 178 LYS A O 1
ATOM 1438 N N . PHE A 1 179 ? -1.190 11.735 11.812 1.00 78.19 179 PHE A N 1
ATOM 1439 C CA . PHE A 1 179 ? -0.851 10.351 12.171 1.00 78.19 179 PHE A CA 1
ATOM 1440 C C . PHE A 1 179 ? -0.106 9.568 11.078 1.00 78.19 179 PHE A C 1
ATOM 1442 O O . PHE A 1 179 ? 0.435 8.507 11.372 1.00 78.19 179 PHE A O 1
ATOM 1449 N N . LEU A 1 180 ? -0.026 10.095 9.856 1.00 81.19 180 LEU A N 1
ATOM 1450 C CA . LEU A 1 180 ? 0.841 9.620 8.784 1.00 81.19 180 LEU A CA 1
ATOM 1451 C C . LEU A 1 180 ? 1.821 10.724 8.393 1.00 81.19 180 LEU A C 1
ATOM 1453 O O . LEU A 1 180 ? 1.440 11.890 8.259 1.00 81.19 180 LEU A O 1
ATOM 1457 N N . THR A 1 181 ? 3.076 10.342 8.168 1.00 88.44 181 THR A N 1
ATOM 1458 C CA . THR A 1 181 ? 4.070 11.227 7.556 1.00 88.44 181 THR A CA 1
ATOM 1459 C C . THR A 1 181 ? 3.620 11.561 6.131 1.00 88.44 181 THR A C 1
ATOM 1461 O O . THR A 1 181 ? 3.353 10.635 5.364 1.00 88.44 181 THR A O 1
ATOM 1464 N N . PRO A 1 182 ? 3.512 12.846 5.754 1.00 91.12 182 PRO A N 1
ATOM 1465 C CA . PRO A 1 182 ? 3.181 13.213 4.385 1.00 91.12 182 PRO A CA 1
ATOM 1466 C C . PRO A 1 182 ? 4.321 12.892 3.416 1.00 91.12 182 PRO A C 1
ATOM 1468 O O . PRO A 1 182 ? 5.450 13.326 3.628 1.00 91.12 182 PRO A O 1
ATOM 1471 N N . TRP A 1 183 ? 3.995 12.212 2.320 1.00 92.94 183 TRP A N 1
ATOM 1472 C CA . TRP A 1 183 ? 4.915 11.883 1.228 1.00 92.94 183 TRP A CA 1
ATOM 1473 C C . TRP A 1 183 ? 4.405 12.463 -0.095 1.00 92.94 183 TRP A C 1
ATOM 1475 O O . TRP A 1 183 ? 4.121 11.739 -1.041 1.00 92.94 183 TRP A O 1
ATOM 1485 N N . VAL A 1 184 ? 4.210 13.785 -0.137 1.00 92.00 184 VAL A N 1
ATOM 1486 C CA . VAL A 1 184 ? 3.512 14.475 -1.242 1.00 92.00 184 VAL A CA 1
ATOM 1487 C C . VAL A 1 184 ? 4.212 14.271 -2.589 1.00 92.00 184 VAL A C 1
ATOM 1489 O O . VAL A 1 184 ? 3.550 13.989 -3.584 1.00 92.00 184 VAL A O 1
ATOM 1492 N N . GLU A 1 185 ? 5.540 14.384 -2.617 1.00 93.56 185 GLU A N 1
ATOM 1493 C CA . GLU A 1 185 ? 6.338 14.219 -3.840 1.00 93.56 185 GLU A CA 1
ATOM 1494 C C . GLU A 1 185 ? 6.317 12.764 -4.325 1.00 93.56 185 GLU A C 1
ATOM 1496 O O . GLU A 1 185 ? 6.011 12.504 -5.487 1.00 93.56 185 GLU A O 1
ATOM 1501 N N . VAL A 1 186 ? 6.533 11.812 -3.409 1.00 95.62 186 VAL A N 1
ATOM 1502 C CA . VAL A 1 186 ? 6.473 10.370 -3.705 1.00 95.62 186 VAL A CA 1
ATOM 1503 C C . VAL A 1 186 ? 5.077 9.960 -4.172 1.00 95.62 186 VAL A C 1
ATOM 1505 O O . VAL A 1 186 ? 4.959 9.182 -5.111 1.00 95.62 186 VAL A O 1
ATOM 1508 N N . HIS A 1 187 ? 4.017 10.528 -3.589 1.00 93.88 187 HIS A N 1
ATOM 1509 C CA . HIS A 1 187 ? 2.645 10.302 -4.041 1.00 93.88 187 HIS A CA 1
ATOM 1510 C C . HIS A 1 187 ? 2.426 10.776 -5.484 1.00 93.88 187 HIS A C 1
ATOM 1512 O O . HIS A 1 187 ? 1.716 10.108 -6.227 1.00 93.88 187 HIS A O 1
ATOM 1518 N N . GLY A 1 188 ? 3.045 11.885 -5.904 1.00 94.12 188 GLY A N 1
ATOM 1519 C CA . GLY A 1 188 ? 2.987 12.330 -7.299 1.00 94.12 188 GLY A CA 1
ATOM 1520 C C . GLY A 1 188 ? 3.540 11.274 -8.259 1.00 94.12 188 GLY A C 1
ATOM 1521 O O . GLY A 1 188 ? 2.881 10.913 -9.224 1.00 94.12 188 GLY A O 1
ATOM 1522 N N . ILE A 1 189 ? 4.704 10.709 -7.941 1.00 95.25 189 ILE A N 1
ATOM 1523 C CA . ILE A 1 189 ? 5.342 9.646 -8.736 1.00 95.25 189 ILE A CA 1
ATOM 1524 C C . ILE A 1 189 ? 4.522 8.354 -8.704 1.00 95.25 189 ILE A C 1
ATOM 1526 O O . ILE A 1 189 ? 4.293 7.724 -9.733 1.00 95.25 189 ILE A O 1
ATOM 1530 N N . PHE A 1 190 ? 4.041 7.976 -7.519 1.00 94.56 190 PHE A N 1
ATOM 1531 C CA . PHE A 1 190 ? 3.135 6.850 -7.339 1.00 94.56 190 PHE A CA 1
ATOM 1532 C C . PHE A 1 190 ? 1.893 6.999 -8.229 1.00 94.56 190 PHE A C 1
ATOM 1534 O O . PHE A 1 190 ? 1.508 6.046 -8.901 1.00 94.56 190 PHE A O 1
ATOM 1541 N N . ALA A 1 191 ? 1.291 8.190 -8.289 1.00 93.00 191 ALA A N 1
ATOM 1542 C CA . ALA A 1 191 ? 0.129 8.465 -9.131 1.00 93.00 191 ALA A CA 1
ATOM 1543 C C . ALA A 1 191 ? 0.435 8.291 -10.633 1.00 93.00 191 ALA A C 1
ATOM 1545 O O . ALA A 1 191 ? -0.373 7.710 -11.352 1.00 93.00 191 ALA A O 1
ATOM 1546 N N . GLU A 1 192 ? 1.610 8.721 -11.103 1.00 93.31 192 GLU A N 1
ATOM 1547 C CA . GLU A 1 192 ? 2.028 8.509 -12.499 1.00 93.31 192 GLU A CA 1
ATOM 1548 C C . GLU A 1 192 ? 2.198 7.015 -12.827 1.00 93.31 192 GLU A C 1
ATOM 1550 O O . GLU A 1 192 ? 1.709 6.535 -13.852 1.00 93.31 192 GLU A O 1
ATOM 1555 N N . TYR A 1 193 ? 2.834 6.243 -11.939 1.00 94.06 193 TYR A N 1
ATOM 1556 C CA . TYR A 1 193 ? 2.999 4.803 -12.151 1.00 94.06 193 TYR A CA 1
ATOM 1557 C C . TYR A 1 193 ? 1.672 4.046 -12.103 1.00 94.06 193 TYR A C 1
ATOM 1559 O O . TYR A 1 193 ? 1.407 3.218 -12.970 1.00 94.06 193 TYR A O 1
ATOM 1567 N N . THR A 1 194 ? 0.814 4.341 -11.128 1.00 92.25 194 THR A N 1
ATOM 1568 C CA . THR A 1 194 ? -0.523 3.729 -11.024 1.00 92.25 194 THR A CA 1
ATOM 1569 C C . THR A 1 194 ? -1.384 4.015 -12.247 1.00 92.25 194 THR A C 1
ATOM 1571 O O . THR A 1 194 ? -1.976 3.087 -12.803 1.00 92.25 194 THR A O 1
ATOM 1574 N N . TYR A 1 195 ? -1.343 5.249 -12.757 1.00 90.31 195 TYR A N 1
ATOM 1575 C CA . TYR A 1 195 ? -1.981 5.607 -14.019 1.00 90.31 195 TYR A CA 1
ATOM 1576 C C . TYR A 1 195 ? -1.436 4.792 -15.200 1.00 90.31 195 TYR A C 1
ATOM 1578 O O . TYR A 1 195 ? -2.210 4.238 -15.980 1.00 90.31 195 TYR A O 1
ATOM 1586 N N . GLY A 1 196 ? -0.110 4.667 -15.316 1.00 89.50 196 GLY A N 1
ATOM 1587 C CA . GLY A 1 196 ? 0.535 3.879 -16.371 1.00 89.50 196 GLY A CA 1
ATOM 1588 C C . GLY A 1 196 ? 0.240 2.374 -16.304 1.00 89.50 196 GLY A C 1
ATOM 1589 O O . GLY A 1 196 ? 0.217 1.712 -17.338 1.00 89.50 196 GLY A O 1
ATOM 1590 N N . MET A 1 197 ? -0.042 1.840 -15.112 1.00 89.75 197 MET A N 1
ATOM 1591 C CA . MET A 1 197 ? -0.495 0.457 -14.909 1.00 89.75 197 MET A CA 1
ATOM 1592 C C . MET A 1 197 ? -1.997 0.255 -15.171 1.00 89.75 197 MET A C 1
ATOM 1594 O O . MET A 1 197 ? -2.448 -0.886 -15.254 1.00 89.75 197 MET A O 1
ATOM 1598 N N . GLY A 1 198 ? -2.779 1.334 -15.286 1.00 86.44 198 GLY A N 1
ATOM 1599 C CA . GLY A 1 198 ? -4.238 1.266 -15.394 1.00 86.44 198 GLY A CA 1
ATOM 1600 C C . GLY A 1 198 ? -4.941 0.861 -14.092 1.00 86.44 198 GLY A C 1
ATOM 1601 O O . GLY A 1 198 ? -6.033 0.297 -14.149 1.00 86.44 198 GLY A O 1
ATOM 1602 N N . ALA A 1 199 ? -4.317 1.114 -12.938 1.00 82.62 199 ALA A N 1
ATOM 1603 C CA . ALA A 1 199 ? -4.920 0.910 -11.624 1.00 82.62 199 ALA A CA 1
ATOM 1604 C C . ALA A 1 199 ? -5.656 2.196 -11.201 1.00 82.62 199 ALA A C 1
ATOM 1606 O O . ALA A 1 199 ? -5.003 3.208 -10.944 1.00 82.62 199 ALA A O 1
ATOM 1607 N N . PHE A 1 200 ? -6.996 2.157 -11.176 1.00 63.53 200 PHE A N 1
ATOM 1608 C CA . PHE A 1 200 ? -7.888 3.286 -10.859 1.00 63.53 200 PHE A CA 1
ATOM 1609 C C . PHE A 1 200 ? -8.805 2.971 -9.677 1.00 63.53 200 PHE A C 1
ATOM 1611 O O . PHE A 1 200 ? -9.251 1.803 -9.587 1.00 63.53 200 PHE A O 1
#

Organism: NCBI:txid87229

Solvent-accessible surface area (backbone atoms only — not comparable to full-atom values): 11757 Å² total; per-residue (Å²): 135,84,79,58,69,45,51,34,39,36,85,65,72,65,55,64,64,47,49,46,41,49,46,42,73,75,46,45,81,82,49,81,55,47,54,65,79,46,71,49,78,60,89,82,36,33,38,39,35,24,46,63,74,89,79,65,43,30,17,19,70,77,71,39,52,45,52,34,78,76,53,51,87,46,79,94,49,57,67,28,78,46,47,40,59,43,45,57,52,61,66,46,55,45,50,71,90,55,91,71,61,97,80,68,68,74,90,59,56,86,68,52,65,52,72,86,53,63,36,84,30,51,60,49,80,49,80,87,31,47,45,62,45,94,51,89,78,67,42,83,74,45,65,42,53,33,72,33,27,26,25,33,52,66,57,47,53,45,32,51,42,55,68,76,41,66,84,93,31,66,58,64,76,64,48,39,70,76,83,40,78,80,44,68,70,50,28,53,53,50,51,55,45,31,56,53,59,68,43,128

Radius of gyration: 18.09 Å; Cα contacts (8 Å, |Δi|>4): 323; chains: 1; bounding box: 41×47×52 Å

Mean predicted aligned error: 9.07 Å

Nearest PDB structures (foldseek):
  5iqg-assembly2_B  TM=3.591E-01  e=1.136E-03  Staphylococcus aureus
  5iqi-assembly2_B  TM=3.611E-01  e=1.623E-03  Staphylococcus aureus
  2pmi-assembly2_C  TM=3.004E-01  e=1.894E-01  Saccharomyces cerevisiae
  6sg4-asse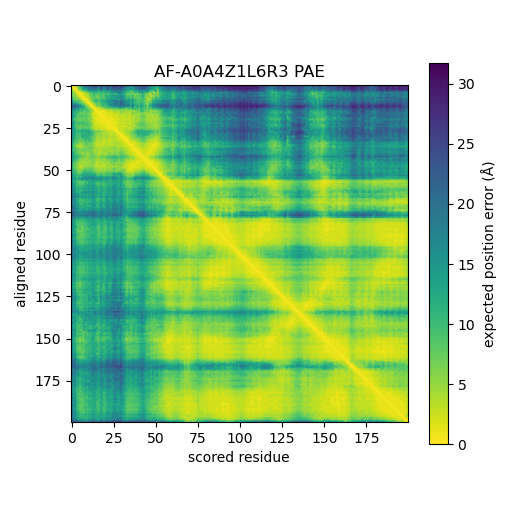mbly1_A  TM=2.808E-01  e=1.002E+00  Homo sapiens
  6c18-assembly1_A  TM=2.479E-01  e=1.816E+00  Homo sapiens

pLDDT: mean 77.75, std 13.58, range [24.59, 95.88]